Protein 6XXX (pdb70)

Foldseek 3Di:
DADPQVLVVLVVVVCQQVVVPPQWHALVSVCVQCVQQVHDDDSVVSQVVQVVQDDPPPRIHGSVSSVVVCCVPVSDDDLVVVLVVVQCQLCVVPPQWHALVSVVVSCVSRVHDDDSVRSQVVQVVLVPVPPHTHGSVSSCVVSVPD/DVVVVVVVVVVVVVVVVVVVD

B-factor: mean 25.48, std 12.55, range [11.38, 203.28]

Nearest PDB structures (foldseek):
  6xxx-assembly1_AAA  TM=1.007E+00  e=5.191E-26  Homo sapiens
  6xy3-assembly1_AAA  TM=9.707E-01  e=3.005E-22  Homo sapiens
  3g43-assembly1_C  TM=5.767E-01  e=5.962E-21  Homo sapiens
  2lv6-assembly1_A  TM=5.664E-01  e=8.037E-21  Homo sapiens
  1vrk-assembly1_A  TM=5.479E-01  e=7.571E-21  synthetic construct

Solvent-accessible surface area: 9086 Å² total; per-residue (Å²): 195,28,83,153,147,27,63,64,35,5,100,70,4,2,58,47,1,11,125,103,64,86,33,34,0,44,24,155,17,0,0,52,0,2,125,49,1,50,54,141,14,89,99,76,78,4,81,89,20,0,92,124,17,11,96,96,64,102,35,31,0,49,37,88,15,0,31,60,11,0,22,191,120,36,40,136,15,76,54,99,62,33,10,127,72,1,18,160,40,0,9,87,103,60,77,32,84,0,28,52,52,16,0,91,95,3,0,92,55,2,40,14,183,56,71,86,130,43,0,77,69,0,7,205,71,3,19,100,90,60,84,40,56,0,33,71,86,2,1,46,113,29,1,89,60,164,127,140,68,24,0,22,99,0,17,33,14,19,25,38,89,40,5,7,80,12,14

Sequence (167 aa):
QLTEEEQIAEFKEAFSLFDKDGDGTITTKELGTVMRSLGQNPTEAELQDMINEVDDADGNGTIDFPEFLTMMARKMKDTDSEEEIRREEAFRVFDKDGNGYISVAELRHVMMTNLGEKKLTDEEVDEMIRREADIDGDGQVNYEEEFVQQMMTAKKKAVWHKLLSKQQRKRRAVVACF

Structure (mmCIF, N/CA/C/O backbone):
data_6XXX
#
_entry.id   6XXX
#
_cell.length_a   40.110
_cell.length_b   41.800
_cell.length_c   86.020
_cell.angle_alpha   90.000
_cell.angle_beta   90.000
_cell.angle_gamma   90.000
#
_symmetry.space_group_name_H-M   'P 21 21 21'
#
loop_
_entity.id
_entity.type
_entity.pdbx_description
1 polymer Calmodulin-1
2 polymer LYS-LYS-ALA-VAL-TRP-HIS-LYS-LEU-LEU-SER-LYS-GLN-ARG-LYS-ARG-ALA-VAL-VAL-ALA-CYS-PHE
3 non-polymer 'CALCIUM ION'
4 water water
#
loop_
_atom_site.group_PDB
_atom_site.id
_atom_site.type_symbol
_atom_site.label_atom_id
_atom_site.label_alt_id
_atom_site.label_comp_id
_atom_site.label_asym_id
_atom_site.label_entity_id
_atom_site.label_seq_id
_atom_site.pdbx_PDB_ins_code
_atom_site.Cartn_x
_atom_site.Cartn_y
_atom_site.Cartn_z
_atom_site.occupancy
_atom_site.B_iso_or_equiv
_atom_site.auth_seq_id
_atom_site.auth_comp_id
_atom_site.auth_asym_id
_atom_site.auth_atom_id
_atom_site.pdbx_PDB_model_num
ATOM 1 N N A GLN A 1 4 ? -6.273 12.712 -42.117 0.500 57.495 4 GLN AAA N 1
ATOM 2 C CA A GLN A 1 4 ? -7.019 13.331 -40.995 0.500 57.961 4 GLN AAA CA 1
ATOM 3 C C A GLN A 1 4 ? -6.631 12.608 -39.700 0.500 60.257 4 GLN AAA C 1
ATOM 4 O O A GLN A 1 4 ? -5.904 13.178 -38.883 0.500 50.176 4 GLN AAA O 1
ATOM 18 N N . LEU A 1 5 ? -7.125 11.389 -39.493 1.000 62.784 5 LEU AAA N 1
ATOM 19 C CA . LEU A 1 5 ? -6.756 10.569 -38.309 1.000 64.955 5 LEU AAA CA 1
ATOM 20 C C . LEU A 1 5 ? -5.911 9.384 -38.782 1.000 46.984 5 LEU AAA C 1
ATOM 21 O O . LEU A 1 5 ? -6.268 8.798 -39.837 1.000 66.621 5 LEU AAA O 1
ATOM 37 N N . THR A 1 6 ? -4.841 9.059 -38.035 1.000 47.675 6 THR AAA N 1
ATOM 38 C CA . THR A 1 6 ? -3.974 7.878 -38.255 1.000 48.123 6 THR AAA CA 1
ATOM 39 C C . THR A 1 6 ? -4.743 6.607 -37.848 1.000 46.106 6 THR AAA C 1
ATOM 40 O O . THR A 1 6 ? -5.837 6.680 -37.246 1.000 39.026 6 THR AAA O 1
ATOM 51 N N . GLU A 1 7 ? -4.140 5.473 -38.147 1.000 42.979 7 GLU AAA N 1
ATOM 52 C CA A GLU A 1 7 ? -4.738 4.150 -37.828 0.500 44.328 7 GLU AAA CA 1
ATOM 53 C CA B GLU A 1 7 ? -4.689 4.127 -37.830 0.500 43.641 7 GLU AAA CA 1
ATOM 54 C C . GLU A 1 7 ? -4.657 3.836 -36.312 1.000 40.794 7 GLU AAA C 1
ATOM 55 O O . GLU A 1 7 ? -5.653 3.331 -35.717 1.000 40.240 7 GLU AAA O 1
ATOM 77 N N . GLU A 1 8 ? -3.516 4.132 -35.688 1.000 45.670 8 GLU AAA N 1
ATOM 78 C CA . GLU A 1 8 ? -3.293 3.897 -34.232 1.000 43.595 8 GLU AAA CA 1
ATOM 79 C C . GLU A 1 8 ? -4.363 4.645 -33.429 1.000 44.248 8 GLU AAA C 1
ATOM 80 O O . GLU A 1 8 ? -4.943 4.061 -32.500 1.000 40.648 8 GLU AAA O 1
ATOM 92 N N . GLN A 1 9 ? -4.591 5.913 -33.754 1.000 37.890 9 GLN AAA N 1
ATOM 93 C CA . GLN A 1 9 ? -5.542 6.758 -33.014 1.000 36.665 9 GLN AAA CA 1
ATOM 94 C C . GLN A 1 9 ? -6.969 6.318 -33.359 1.000 33.012 9 GLN AAA C 1
ATOM 95 O O . GLN A 1 9 ? -7.738 6.238 -32.395 1.000 31.664 9 GLN AAA O 1
ATOM 109 N N . ILE A 1 10 ? -7.299 5.941 -34.623 1.000 29.961 10 ILE AAA N 1
ATOM 110 C CA . ILE A 1 10 ? -8.701 5.455 -34.928 1.000 29.523 10 ILE AAA CA 1
ATOM 111 C C . ILE A 1 10 ? -8.991 4.160 -34.122 1.000 27.907 10 ILE AAA C 1
ATOM 112 O O . ILE A 1 10 ? -10.076 4.083 -33.544 1.000 25.652 10 ILE AAA O 1
ATOM 128 N N . ALA A 1 11 ? -7.993 3.289 -33.937 1.000 28.185 11 ALA AAA N 1
ATOM 129 C CA . ALA A 1 11 ? -8.167 2.063 -33.121 1.000 26.319 11 ALA AAA CA 1
ATOM 130 C C . ALA A 1 11 ? -8.376 2.452 -31.653 1.000 25.674 11 ALA AAA C 1
ATOM 131 O O . ALA A 1 11 ? -9.246 1.882 -30.983 1.000 22.944 11 ALA AAA O 1
ATOM 138 N N . GLU A 1 12 ? -7.600 3.412 -31.145 1.000 30.169 12 GLU AAA N 1
ATOM 139 C CA . GLU A 1 12 ? -7.719 3.834 -29.720 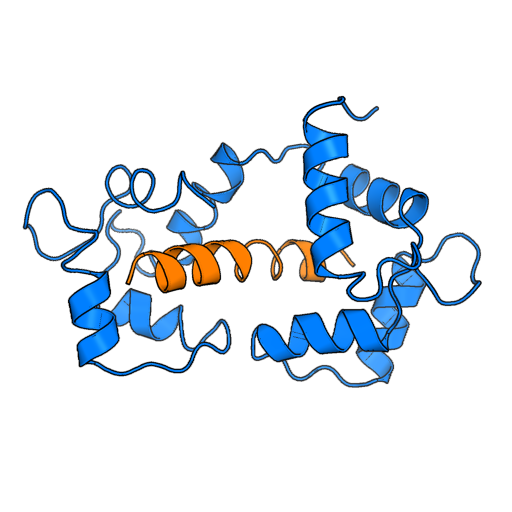1.000 28.901 12 GLU AAA CA 1
ATOM 140 C C . GLU A 1 12 ? -9.125 4.429 -29.475 1.000 26.041 12 GLU AAA C 1
ATOM 141 O O . GLU A 1 12 ? -9.767 4.117 -28.422 1.000 24.400 12 GLU AAA O 1
ATOM 153 N N . PHE A 1 13 ? -9.623 5.220 -30.427 1.000 22.432 13 PHE AAA N 1
ATOM 154 C CA . PHE A 1 13 ? -10.950 5.863 -30.359 1.000 22.229 13 PHE AAA CA 1
ATOM 155 C C . PHE A 1 13 ? -12.054 4.814 -30.484 1.000 18.329 13 PHE AAA C 1
ATOM 156 O O . PHE A 1 13 ? -13.075 4.963 -29.867 1.000 19.474 13 PHE AAA O 1
ATOM 173 N N . LYS A 1 14 ? -11.854 3.764 -31.295 1.000 19.339 14 LYS AAA N 1
ATOM 174 C CA . LYS A 1 14 ? -12.877 2.706 -31.393 1.000 19.675 14 LYS AAA CA 1
ATOM 175 C C . LYS A 1 14 ? -12.953 1.966 -30.053 1.000 17.426 14 LYS AAA C 1
ATOM 176 O O . LYS A 1 14 ? -14.071 1.612 -29.593 1.000 18.003 14 LYS AAA O 1
ATOM 195 N N . GLU A 1 15 ? -11.800 1.731 -29.425 1.000 20.039 15 GLU AAA N 1
ATOM 196 C CA . GLU A 1 15 ? -11.776 1.080 -28.095 1.000 19.388 15 GLU AAA CA 1
ATOM 197 C C . GLU A 1 15 ? -12.524 1.971 -27.098 1.000 18.146 15 GLU AAA C 1
ATOM 198 O O . GLU A 1 15 ? -13.341 1.511 -26.341 1.000 18.359 15 GLU AAA O 1
ATOM 210 N N . ALA A 1 16 ? -12.299 3.279 -27.115 1.000 17.766 16 ALA AAA N 1
ATOM 211 C CA . ALA A 1 16 ? -13.053 4.205 -26.234 1.000 19.175 16 ALA AAA CA 1
ATOM 212 C C . ALA A 1 16 ? -14.573 4.090 -26.519 1.000 16.782 16 ALA AAA C 1
ATOM 213 O O . ALA A 1 16 ? -15.388 4.047 -25.605 1.000 18.373 16 ALA AAA O 1
ATOM 220 N N . PHE A 1 17 ? -14.929 4.128 -27.785 1.000 17.021 17 PHE AAA N 1
ATOM 221 C CA . PHE A 1 17 ? -16.314 4.066 -28.216 1.000 16.786 17 PHE AAA CA 1
ATOM 222 C C . PHE A 1 17 ? -16.926 2.823 -27.576 1.000 16.772 17 PHE AAA C 1
ATOM 223 O O . PHE A 1 17 ? -18.073 2.825 -27.103 1.000 16.426 17 PHE AAA O 1
ATOM 240 N N . SER A 1 18 ? -16.200 1.664 -27.666 1.000 16.923 18 SER AAA N 1
ATOM 241 C CA . SER A 1 18 ? -16.733 0.362 -27.208 1.000 18.205 18 SER AAA CA 1
ATOM 242 C C . SER A 1 18 ? -17.069 0.425 -25.720 1.000 17.783 18 SER AAA C 1
ATOM 243 O O . SER A 1 18 ? -17.920 -0.407 -25.289 1.000 19.731 18 SER AAA O 1
ATOM 251 N N . LEU A 1 19 ? -16.365 1.211 -24.922 1.000 18.540 19 LEU AAA N 1
ATOM 252 C CA . LEU A 1 19 ? -16.606 1.375 -23.470 1.000 18.507 19 LEU AAA CA 1
ATOM 253 C C . LEU A 1 19 ? -17.944 2.069 -23.249 1.000 16.963 19 LEU AAA C 1
ATOM 254 O O . LEU A 1 19 ? -18.511 1.878 -22.189 1.000 21.733 19 LEU AAA O 1
ATOM 270 N N . PHE A 1 20 ? -18.383 2.901 -24.182 1.000 15.792 20 PHE AAA N 1
ATOM 271 C CA . PHE A 1 20 ? -19.733 3.497 -24.065 1.000 16.369 20 PHE AAA CA 1
ATOM 272 C C . PHE A 1 20 ? -20.827 2.645 -24.700 1.000 16.541 20 PHE AAA C 1
ATOM 273 O O . PHE A 1 20 ? -21.916 2.4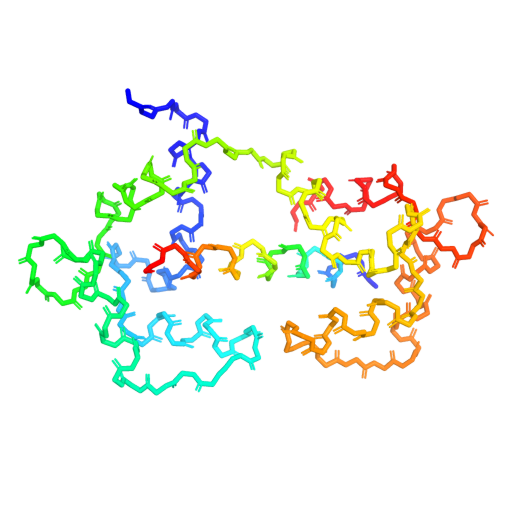61 -24.161 1.000 17.937 20 PHE AAA O 1
ATOM 290 N N . ASP A 1 21 ? -20.535 2.037 -25.847 1.000 15.269 21 ASP AAA N 1
ATOM 291 C CA . ASP A 1 21 ? -21.518 1.193 -26.579 1.000 16.437 21 ASP AAA CA 1
ATOM 292 C C . ASP A 1 21 ? -21.536 -0.194 -25.966 1.000 17.657 21 ASP AAA C 1
ATOM 293 O O . ASP A 1 21 ? -20.991 -1.160 -26.554 1.000 21.263 21 ASP AAA O 1
ATOM 302 N N . LYS A 1 22 ? -22.137 -0.284 -24.788 1.000 22.372 22 LYS AAA N 1
ATOM 303 C CA . LYS A 1 22 ? -22.116 -1.541 -23.995 1.000 24.474 22 LYS AAA CA 1
ATOM 304 C C . LYS A 1 22 ? -22.872 -2.668 -24.703 1.000 23.096 22 LYS AAA C 1
ATOM 305 O O . LYS A 1 22 ? -22.551 -3.857 -24.397 1.000 24.365 22 LYS AAA O 1
ATOM 324 N N . ASP A 1 23 ? -23.892 -2.371 -25.514 1.000 20.730 23 ASP AAA N 1
ATOM 325 C CA . ASP A 1 23 ? -24.622 -3.478 -26.193 1.000 23.224 23 ASP AAA CA 1
ATOM 326 C C . ASP A 1 23 ? -24.013 -3.792 -27.556 1.000 24.291 23 ASP AAA C 1
ATOM 327 O O . ASP A 1 23 ? -24.598 -4.653 -28.274 1.000 29.326 23 ASP AAA O 1
ATOM 336 N N . GLY A 1 24 ? -22.922 -3.111 -27.958 1.000 22.913 24 GLY AAA N 1
ATOM 337 C CA . GLY A 1 24 ? -22.228 -3.358 -29.230 1.000 23.925 24 GLY AAA CA 1
ATOM 338 C C . GLY A 1 24 ? -23.125 -3.201 -30.459 1.000 23.920 24 GLY AAA C 1
ATOM 339 O O . GLY A 1 24 ? -22.794 -3.746 -31.557 1.000 28.030 24 GLY AAA O 1
ATOM 343 N N . ASP A 1 25 ? -24.161 -2.344 -30.364 1.000 22.400 25 ASP AAA N 1
ATOM 344 C CA . ASP A 1 25 ? -25.104 -2.097 -31.469 1.000 23.769 25 ASP AAA CA 1
ATOM 345 C C . ASP A 1 25 ? -24.559 -1.028 -32.416 1.000 24.234 25 ASP AAA C 1
ATOM 346 O O . ASP A 1 25 ? -25.189 -0.745 -33.396 1.000 25.732 25 ASP AAA O 1
ATOM 355 N N . GLY A 1 26 ? -23.421 -0.431 -32.099 1.000 20.721 26 GLY AAA N 1
ATOM 356 C CA . GLY A 1 26 ? -22.795 0.577 -32.993 1.000 20.685 26 GLY AAA CA 1
ATOM 357 C C . GLY A 1 26 ? -23.281 2.001 -32.737 1.000 18.989 26 GLY AAA C 1
ATOM 358 O O . GLY A 1 26 ? -22.973 2.857 -33.558 1.000 20.671 26 GLY AAA O 1
ATOM 362 N N . THR A 1 27 ? -24.058 2.227 -31.679 1.000 19.495 27 THR AAA N 1
ATOM 363 C CA . THR A 1 27 ? -24.542 3.579 -31.297 1.000 20.803 27 THR AAA CA 1
ATOM 364 C C . THR A 1 27 ? -24.411 3.752 -29.814 1.000 21.504 27 THR AAA C 1
ATOM 365 O O . THR A 1 27 ? -24.380 2.795 -29.026 1.000 22.877 27 THR AAA O 1
ATOM 376 N N . ILE A 1 28 ? -24.140 5.030 -29.446 1.000 20.753 28 ILE AAA N 1
ATOM 377 C CA . ILE A 1 28 ? -24.219 5.493 -28.046 1.000 16.747 28 ILE AAA CA 1
ATOM 378 C C . ILE A 1 28 ? -25.527 6.239 -27.839 1.000 16.846 28 ILE AAA C 1
ATOM 379 O O . ILE A 1 28 ? -25.760 7.249 -28.564 1.000 18.762 28 ILE AAA O 1
ATOM 395 N N . THR A 1 29 ? -26.310 5.781 -26.894 1.000 16.683 29 THR AAA N 1
ATOM 396 C CA . THR A 1 29 ? -27.563 6.421 -26.455 1.000 17.651 29 THR AAA CA 1
ATOM 397 C C . THR A 1 29 ? -27.365 7.294 -25.231 1.000 16.917 29 THR AAA C 1
ATOM 398 O O . THR A 1 29 ? -26.328 7.221 -24.598 1.000 17.678 29 THR AAA O 1
ATOM 409 N N . THR A 1 30 ? -28.395 8.100 -24.940 1.000 18.687 30 THR AAA N 1
ATOM 410 C CA . THR A 1 30 ? -28.340 8.896 -23.696 1.000 19.069 30 THR AAA CA 1
ATOM 411 C C . THR A 1 30 ? -28.248 7.951 -22.518 1.000 18.084 30 THR AAA C 1
ATOM 412 O O . THR A 1 30 ? -27.517 8.269 -21.632 1.000 18.911 30 THR AAA O 1
ATOM 423 N N . LYS A 1 31 ? -28.918 6.778 -22.580 1.000 17.503 31 LYS AAA N 1
ATOM 424 C CA . LYS A 1 31 ? -28.814 5.791 -21.495 1.000 19.398 31 LYS AAA CA 1
ATOM 425 C C . LYS A 1 31 ? -27.362 5.363 -21.299 1.000 16.344 31 LYS AAA C 1
ATOM 426 O O . LYS A 1 31 ? -26.888 5.286 -20.162 1.000 16.706 31 LYS AAA O 1
ATOM 445 N N . GLU A 1 32 ? -26.688 5.008 -22.400 1.000 15.958 32 GLU AAA N 1
ATOM 446 C CA . GLU A 1 32 ? -25.270 4.526 -22.324 1.000 15.380 32 GLU AAA CA 1
ATOM 447 C C . GLU A 1 32 ? -24.312 5.588 -21.815 1.000 15.363 32 GLU AAA C 1
ATOM 448 O O . GLU A 1 32 ? -23.482 5.367 -20.953 1.000 19.360 32 GLU AAA O 1
ATOM 460 N N . LEU A 1 33 ? -24.543 6.849 -22.295 1.000 15.947 33 LEU AAA N 1
ATOM 461 C CA . LEU A 1 33 ? -23.713 7.993 -21.812 1.000 16.236 33 LEU AAA CA 1
ATOM 462 C C . LEU A 1 33 ? -23.970 8.199 -20.325 1.000 20.169 33 LEU AAA C 1
ATOM 463 O O . LEU A 1 33 ? -23.035 8.332 -19.590 1.000 16.867 33 LEU AAA O 1
ATOM 479 N N . GLY A 1 34 ? -25.208 8.150 -19.935 1.000 17.740 34 GLY AAA N 1
ATOM 480 C CA . GLY A 1 34 ? -25.562 8.310 -18.519 1.000 14.939 34 GLY AAA CA 1
ATOM 481 C C . GLY A 1 34 ? -24.956 7.230 -17.640 1.000 14.016 34 GLY AAA C 1
ATOM 482 O O . GLY A 1 34 ? -24.448 7.468 -16.563 1.000 14.645 34 GLY AAA O 1
ATOM 486 N N . THR A 1 35 ? -24.970 5.974 -18.106 1.000 14.219 35 THR AAA N 1
ATOM 487 C CA . THR A 1 35 ? -24.340 4.871 -17.367 1.000 15.658 35 THR AAA CA 1
ATOM 488 C C . THR A 1 35 ? -22.866 5.168 -17.148 1.000 18.261 35 THR AAA C 1
ATOM 489 O O . THR A 1 35 ? -22.372 5.035 -16.020 1.000 17.216 35 THR AAA O 1
ATOM 500 N N . VAL A 1 36 ? -22.180 5.534 -18.228 1.000 14.683 36 VAL AAA N 1
ATOM 501 C CA . VAL A 1 36 ? -20.747 5.846 -18.051 1.000 14.610 36 VAL AAA CA 1
ATOM 502 C C . VAL A 1 36 ? -20.573 6.978 -17.041 1.000 14.084 36 VAL AAA C 1
ATOM 503 O O . VAL A 1 36 ? -19.752 6.914 -16.156 1.000 14.026 36 VAL AAA O 1
ATOM 516 N N . MET A 1 37 ? -21.300 8.084 -17.197 1.000 14.223 37 MET AAA N 1
ATOM 517 C CA . MET A 1 37 ? -21.123 9.252 -16.304 1.000 13.371 37 MET AAA CA 1
ATOM 518 C C . MET A 1 37 ? -21.373 8.861 -14.860 1.000 13.746 37 MET AAA C 1
ATOM 519 O O . MET A 1 37 ? -20.617 9.287 -13.977 1.000 15.271 37 MET AAA O 1
ATOM 533 N N . ARG A 1 38 ? -22.432 8.066 -14.608 1.000 14.723 38 ARG AAA N 1
ATOM 534 C CA . ARG A 1 38 ? -22.739 7.716 -13.209 1.000 15.076 38 ARG AAA CA 1
ATOM 535 C C . ARG A 1 38 ? -21.647 6.763 -12.650 1.000 14.262 38 ARG AAA C 1
ATOM 536 O O . ARG A 1 38 ? -21.332 6.864 -11.479 1.000 15.716 38 ARG AAA O 1
ATOM 557 N N . SER A 1 39 ? -21.009 6.002 -13.519 1.000 13.882 39 SER AAA N 1
ATOM 558 C CA . SER A 1 39 ? -19.914 5.112 -13.058 1.000 14.876 39 SER AAA CA 1
ATOM 559 C C . SER A 1 39 ? -18.719 5.954 -12.607 1.000 16.262 39 SER AAA C 1
ATOM 560 O O . SER A 1 39 ? -17.877 5.455 -11.834 1.000 19.173 39 SER AAA O 1
ATOM 568 N N . LEU A 1 40 ? -18.657 7.215 -13.035 1.000 15.101 40 LEU AAA N 1
ATOM 569 C CA . LEU A 1 40 ? -17.553 8.166 -12.685 1.000 16.306 40 LEU AAA CA 1
ATOM 570 C C . LEU A 1 40 ? -17.967 9.015 -11.484 1.000 16.779 40 LEU AAA C 1
ATOM 571 O O . LEU A 1 40 ? -17.211 9.956 -11.177 1.000 20.407 40 LEU AAA O 1
ATOM 587 N N . GLY A 1 41 ? -19.114 8.709 -10.883 1.000 17.639 41 GLY AAA N 1
ATOM 588 C CA . GLY A 1 41 ? -19.600 9.438 -9.705 1.000 18.910 41 GLY AAA CA 1
ATOM 589 C C . GLY A 1 41 ? -20.357 10.711 -10.087 1.000 18.888 41 GLY AAA C 1
ATOM 590 O O . GLY A 1 41 ? -20.719 11.497 -9.210 1.000 22.869 41 GLY AAA O 1
ATOM 594 N N . GLN A 1 42 ? -20.606 10.941 -11.384 1.000 16.209 42 GLN AAA N 1
ATOM 595 C CA . GLN A 1 42 ? -21.335 12.152 -11.784 1.000 15.601 42 GLN AAA CA 1
ATOM 596 C C . GLN A 1 42 ? -22.837 11.900 -11.688 1.000 16.838 42 GLN AAA C 1
ATOM 597 O O . GLN A 1 42 ? -23.269 10.742 -11.643 1.000 16.992 42 GLN AAA O 1
ATOM 611 N N . ASN A 1 43 ? -23.650 12.933 -11.704 1.000 16.260 43 ASN AAA N 1
ATOM 612 C CA . ASN A 1 43 ? -25.098 12.854 -11.492 1.000 17.448 43 ASN AAA CA 1
ATOM 613 C C . ASN A 1 43 ? -25.783 13.726 -12.557 1.000 17.460 43 ASN AAA C 1
ATOM 614 O O . ASN A 1 43 ? -26.450 14.681 -12.228 1.000 23.313 43 ASN AAA O 1
ATOM 625 N N . PRO A 1 44 ? -25.629 13.424 -13.848 1.000 15.606 44 PRO AAA N 1
ATOM 626 C CA . PRO A 1 44 ? -26.284 14.177 -14.897 1.000 16.703 44 PRO AAA CA 1
ATOM 627 C C . PRO A 1 44 ? -27.800 14.042 -14.904 1.000 17.456 44 PRO AAA C 1
ATOM 628 O O . PRO A 1 44 ? -28.327 12.929 -14.674 1.000 20.437 44 PRO AAA O 1
ATOM 639 N N . THR A 1 45 ? -28.479 15.105 -15.256 1.000 16.822 45 THR AAA N 1
ATOM 640 C CA . THR A 1 45 ? -29.903 15.027 -15.562 1.000 16.912 45 THR AAA CA 1
ATOM 641 C C . THR A 1 45 ? -30.065 14.464 -16.960 1.000 16.329 45 THR AAA C 1
ATOM 642 O O . THR A 1 45 ? -29.153 14.550 -17.785 1.000 16.139 45 THR AAA O 1
ATOM 653 N N . GLU A 1 46 ? -31.270 13.965 -17.218 1.000 18.891 46 GLU AAA N 1
ATOM 654 C CA . GLU A 1 46 ? -31.646 13.558 -18.572 1.000 21.342 46 GLU AAA CA 1
ATOM 655 C C . GLU A 1 46 ? -31.497 14.733 -19.533 1.000 18.981 46 GLU AAA C 1
ATOM 656 O O . GLU A 1 46 ? -31.031 14.576 -20.624 1.000 18.313 46 GLU AAA O 1
ATOM 668 N N . ALA A 1 47 ? -31.817 15.956 -19.127 1.000 22.147 47 ALA AAA N 1
ATOM 669 C CA . ALA A 1 47 ? -31.648 17.119 -20.011 1.000 22.459 47 ALA AAA CA 1
ATOM 670 C C . ALA A 1 47 ? -30.182 17.316 -20.349 1.000 20.436 47 ALA AAA C 1
ATOM 671 O O . ALA A 1 47 ? -29.914 17.586 -21.551 1.000 21.177 47 ALA AAA O 1
ATOM 678 N N . GLU A 1 48 ? -29.272 17.184 -19.404 1.000 18.207 48 GLU AAA N 1
ATOM 679 C CA . GLU A 1 48 ? -27.842 17.33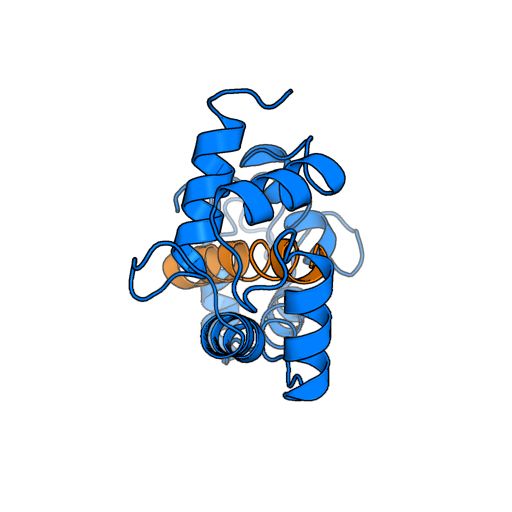8 -19.733 1.000 17.004 48 GLU AAA CA 1
ATOM 680 C C . GLU A 1 48 ? -27.483 16.270 -20.772 1.000 17.546 48 GLU AAA C 1
ATOM 681 O O . GLU A 1 48 ? -26.727 16.549 -21.713 1.000 18.200 48 GLU AAA O 1
ATOM 693 N N . LEU A 1 49 ? -27.850 14.992 -20.497 1.000 16.589 49 LEU AAA N 1
ATOM 694 C CA . LEU A 1 49 ? -27.502 13.862 -21.382 1.000 16.403 49 LEU AAA CA 1
ATOM 695 C C . LEU A 1 49 ? -27.992 14.140 -22.805 1.000 15.864 49 LEU AAA C 1
ATOM 696 O O . LEU A 1 49 ? -27.244 13.969 -23.750 1.000 16.506 49 LEU AAA O 1
ATOM 712 N N . GLN A 1 50 ? -29.232 14.610 -22.920 1.000 18.697 50 GLN AAA N 1
ATOM 713 C CA . GLN A 1 50 ? -29.753 14.952 -24.262 1.000 20.027 50 GLN AAA CA 1
ATOM 714 C C . GLN A 1 50 ? -28.920 16.036 -24.914 1.000 19.083 50 GLN AAA C 1
ATOM 715 O O . GLN A 1 50 ? -28.700 15.942 -26.096 1.000 20.728 50 GLN AAA O 1
ATOM 729 N N . ASP A 1 51 ? -28.562 17.081 -24.167 1.000 19.498 51 ASP AAA N 1
ATOM 730 C CA . ASP A 1 51 ? -27.758 18.176 -24.762 1.000 20.752 51 ASP AAA CA 1
ATOM 731 C C . ASP A 1 51 ? -26.425 17.647 -25.283 1.000 19.495 51 ASP AAA C 1
ATOM 732 O O . ASP A 1 51 ? -25.994 18.042 -26.382 1.000 21.082 51 ASP AAA O 1
ATOM 741 N N . MET A 1 52 ? -25.791 16.763 -24.500 1.000 18.231 52 MET AAA N 1
ATOM 742 C CA . MET A 1 52 ? -24.465 16.248 -24.864 1.000 17.240 52 MET AAA CA 1
ATOM 743 C C . MET A 1 52 ? -24.632 15.410 -26.164 1.000 18.566 52 MET AAA C 1
ATOM 744 O O . MET A 1 52 ? -23.760 15.497 -27.050 1.000 19.021 52 MET AAA O 1
ATOM 758 N N . ILE A 1 53 ? -25.621 14.502 -26.188 1.000 17.533 53 ILE AAA N 1
ATOM 759 C CA . ILE A 1 53 ? -25.837 13.674 -27.415 1.000 19.320 53 ILE AAA CA 1
ATOM 760 C C . ILE A 1 53 ? -26.118 14.564 -28.641 1.000 23.222 53 ILE AAA C 1
ATOM 761 O O . ILE A 1 53 ? -25.465 14.421 -29.679 1.000 21.152 53 ILE AAA O 1
ATOM 777 N N . ASN A 1 54 ? -26.892 15.635 -28.427 1.000 22.510 54 ASN AAA N 1
ATOM 778 C CA . ASN A 1 54 ? -27.260 16.570 -29.538 1.000 25.955 54 ASN AAA CA 1
ATOM 779 C C . ASN A 1 54 ? -26.019 17.255 -30.093 1.000 26.001 54 ASN AAA C 1
ATOM 780 O O . ASN A 1 54 ? -25.984 17.509 -31.310 1.000 29.861 54 ASN AAA O 1
ATOM 791 N N . GLU A 1 55 ? -25.076 17.641 -29.235 1.000 25.262 55 GLU AAA N 1
ATOM 792 C CA . GLU A 1 55 ? -23.844 18.372 -29.651 1.000 28.616 55 GLU AAA CA 1
ATOM 793 C C . GLU A 1 55 ? -23.034 17.524 -30.630 1.000 32.629 55 GLU AAA C 1
ATOM 794 O O . GLU A 1 55 ? -22.593 18.017 -31.658 1.000 32.775 55 GLU AAA O 1
ATOM 806 N N . VAL A 1 56 ? -22.980 16.191 -30.402 1.000 28.479 56 VAL AAA N 1
ATOM 807 C CA . VAL A 1 56 ? -22.108 15.257 -31.142 1.000 23.618 56 VAL AAA CA 1
ATOM 808 C C . VAL A 1 56 ? -22.873 14.631 -32.341 1.000 25.213 56 VAL AAA C 1
ATOM 809 O O . VAL A 1 56 ? -22.222 14.208 -33.342 1.000 25.036 56 VAL AAA O 1
ATOM 822 N N A ASP A 1 57 ? -24.233 14.616 -32.342 0.500 23.373 57 ASP AAA N 1
ATOM 823 N N B ASP A 1 57 ? -24.171 14.479 -32.160 0.500 23.428 57 ASP AAA N 1
ATOM 824 C CA A ASP A 1 57 ? -25.126 13.815 -33.258 0.500 29.381 57 ASP AAA CA 1
ATOM 825 C CA B ASP A 1 57 ? -25.036 14.020 -33.250 0.500 26.224 57 ASP AAA CA 1
ATOM 826 C C A ASP A 1 57 ? -25.497 14.528 -34.590 0.500 28.652 57 ASP AAA C 1
ATOM 827 C C B ASP A 1 57 ? -24.822 14.953 -34.441 0.500 25.772 57 ASP AAA C 1
ATOM 828 O O A ASP A 1 57 ? -26.688 14.988 -34.740 0.500 27.599 57 ASP AAA O 1
ATOM 829 O O B ASP A 1 57 ? -24.663 16.194 -34.239 0.500 27.381 57 ASP AAA O 1
ATOM 846 N N . ALA A 1 58 ? -24.636 14.345 -35.599 1.000 26.226 58 ALA AAA N 1
ATOM 847 C CA . ALA A 1 58 ? -24.541 15.065 -36.877 1.000 25.930 58 ALA AAA CA 1
ATOM 848 C C . ALA A 1 58 ? -25.807 14.907 -37.72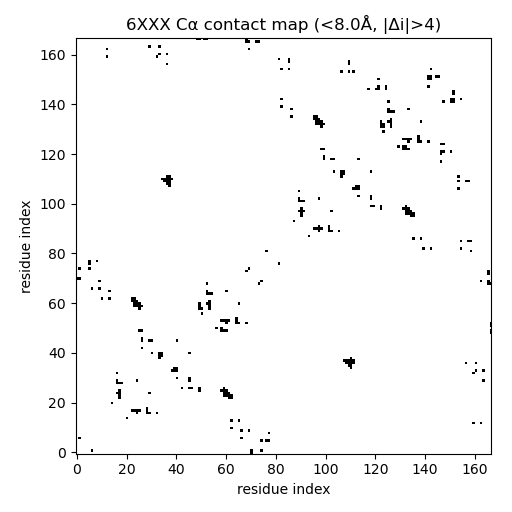8 1.000 33.037 58 ALA AAA C 1
ATOM 849 O O . ALA A 1 58 ? -26.183 15.882 -38.405 1.000 37.883 58 ALA AAA O 1
ATOM 856 N N . ASP A 1 59 ? -26.524 13.798 -37.597 1.000 28.442 59 ASP AAA N 1
ATOM 857 C CA . ASP A 1 59 ? -27.659 13.488 -38.495 1.000 32.020 59 ASP AAA CA 1
ATOM 858 C C . ASP A 1 59 ? -28.973 13.573 -37.727 1.000 33.600 59 ASP AAA C 1
ATOM 859 O O . ASP A 1 59 ? -30.045 13.193 -38.325 1.000 38.852 59 ASP AAA O 1
ATOM 868 N N . GLY A 1 60 ? -28.907 14.082 -36.484 1.000 30.688 60 GLY AAA N 1
ATOM 869 C CA . GLY A 1 60 ? -30.086 14.374 -35.647 1.000 31.132 60 GLY AAA CA 1
ATOM 870 C C . GLY A 1 60 ? -30.981 13.158 -35.464 1.000 27.704 60 GLY AAA C 1
ATOM 871 O O . GLY A 1 60 ? -32.149 13.331 -35.165 1.000 35.182 60 GLY AAA O 1
ATOM 875 N N . ASN A 1 61 ? -30.427 11.942 -35.530 1.000 32.723 61 ASN AAA N 1
ATOM 876 C CA . ASN A 1 61 ? -31.221 10.712 -35.259 1.000 34.007 61 ASN AAA CA 1
ATOM 877 C C . ASN A 1 61 ? -31.272 10.417 -33.752 1.000 41.893 61 ASN AAA C 1
ATOM 878 O O . ASN A 1 61 ? -32.019 9.489 -33.387 1.000 52.555 61 ASN AAA O 1
ATOM 889 N N . GLY A 1 62 ? -30.526 11.153 -32.912 1.000 42.765 62 GLY AAA N 1
ATOM 890 C CA . GLY A 1 62 ? -30.642 11.072 -31.443 1.000 45.081 62 GLY AAA CA 1
ATOM 891 C C . GLY A 1 62 ? -29.730 10.011 -30.837 1.000 34.548 62 GLY AAA C 1
ATOM 892 O O . GLY A 1 62 ? -29.829 9.762 -29.643 1.000 31.194 62 GLY AAA O 1
ATOM 896 N N . THR A 1 63 ? -28.868 9.395 -31.635 1.000 31.921 63 THR AAA N 1
ATOM 897 C CA . THR A 1 63 ? -27.780 8.550 -31.101 1.000 26.547 63 THR AAA CA 1
ATOM 898 C C . THR A 1 63 ? -26.477 8.892 -31.814 1.000 22.034 63 THR AAA C 1
ATOM 899 O O . THR A 1 63 ? -26.489 9.584 -32.815 1.000 27.896 63 THR AAA O 1
ATOM 910 N N . ILE A 1 64 ? -25.366 8.465 -31.220 1.000 20.081 64 ILE AAA N 1
ATOM 911 C CA . ILE A 1 64 ? -24.004 8.734 -31.754 1.000 19.926 64 ILE AAA CA 1
ATOM 912 C C . ILE A 1 64 ? -23.507 7.430 -32.349 1.000 22.103 64 ILE AAA C 1
ATOM 913 O O . ILE A 1 64 ? -23.286 6.450 -31.599 1.000 20.246 64 ILE AAA O 1
ATOM 929 N N . ASP A 1 65 ? -23.249 7.453 -33.623 1.000 28.515 65 ASP AAA N 1
ATOM 930 C CA . ASP A 1 65 ? -22.543 6.322 -34.269 1.000 24.249 65 ASP AAA CA 1
ATOM 931 C C . ASP A 1 65 ? -21.027 6.544 -34.211 1.000 20.736 65 ASP AAA C 1
ATOM 932 O O . ASP A 1 65 ? -20.511 7.582 -33.740 1.000 20.279 65 ASP AAA O 1
ATOM 941 N N . PHE A 1 66 ? -20.245 5.576 -34.623 1.000 20.537 66 PHE AAA N 1
ATOM 942 C CA . PHE A 1 66 ? -18.785 5.702 -34.509 1.000 20.475 66 PHE AAA CA 1
ATOM 943 C C . PHE A 1 66 ? -18.257 6.819 -35.406 1.000 21.911 66 PHE AAA C 1
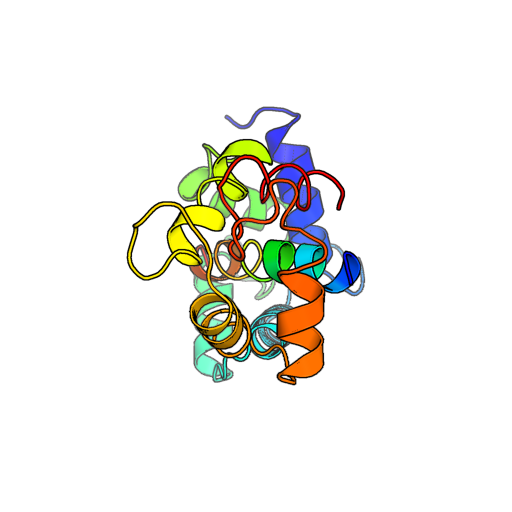ATOM 944 O O . PHE A 1 66 ? -17.439 7.631 -34.947 1.000 21.028 66 PHE AAA O 1
ATOM 961 N N . PRO A 1 67 ? -18.705 6.963 -36.673 1.000 23.509 67 PRO AAA N 1
ATOM 962 C CA . PRO A 1 67 ? -18.288 8.140 -37.452 1.000 24.575 67 PRO AAA CA 1
ATOM 963 C C . PRO A 1 67 ? -18.512 9.473 -36.729 1.000 22.504 67 PRO AAA C 1
ATOM 964 O O . PRO A 1 67 ? -17.645 10.322 -36.734 1.000 24.516 67 PRO AAA O 1
ATOM 975 N N . GLU A 1 68 ? -19.652 9.625 -36.084 1.000 20.985 68 GLU AAA N 1
ATOM 976 C CA . GLU A 1 68 ? -19.900 10.918 -35.361 1.000 22.825 68 GLU AAA CA 1
ATOM 977 C C . GLU A 1 68 ? -18.944 11.045 -34.179 1.000 20.481 68 GLU AAA C 1
ATOM 978 O O . GLU A 1 68 ? -18.471 12.143 -33.865 1.000 23.378 68 GLU AAA O 1
ATOM 990 N N . PHE A 1 69 ? -18.744 9.977 -33.413 1.000 23.643 69 PHE AAA N 1
ATOM 991 C CA . PHE A 1 69 ? -17.841 9.985 -32.255 1.000 24.660 69 PHE AAA CA 1
ATOM 992 C C . PHE A 1 69 ? -16.441 10.353 -32.769 1.000 22.727 69 PHE AAA C 1
ATOM 993 O O . PHE A 1 69 ? -15.711 11.114 -32.111 1.000 21.693 69 PHE AAA O 1
ATOM 1010 N N . LEU A 1 70 ? -16.009 9.760 -33.885 1.000 23.417 70 LEU AAA N 1
ATOM 1011 C CA . LEU A 1 70 ? -14.668 9.997 -34.458 1.000 24.801 70 LEU AAA CA 1
ATOM 1012 C C . LEU A 1 70 ? -14.503 11.498 -34.776 1.000 26.921 70 LEU AAA C 1
ATOM 1013 O O . LEU A 1 70 ? -13.426 12.070 -34.588 1.000 27.557 70 LEU AAA O 1
ATOM 1029 N N . THR A 1 71 ? -15.535 12.112 -35.290 1.000 24.314 71 THR AAA N 1
ATOM 1030 C CA . THR A 1 71 ? -15.463 13.560 -35.680 1.000 27.933 71 THR AAA CA 1
ATOM 1031 C C . THR A 1 71 ? -15.193 14.358 -34.397 1.000 29.611 71 THR AAA C 1
ATOM 1032 O O . THR A 1 71 ? -14.321 15.233 -34.364 1.000 34.342 71 THR AAA O 1
ATOM 1043 N N . MET A 1 72 ? -15.893 14.013 -33.321 1.000 25.191 72 MET AAA N 1
ATOM 1044 C CA . MET A 1 72 ? -15.669 14.647 -32.005 1.000 25.557 72 MET AAA CA 1
ATOM 1045 C C . MET A 1 72 ? -14.221 14.487 -31.546 1.000 29.272 72 MET AAA C 1
ATOM 1046 O O . MET A 1 72 ? -13.563 15.451 -31.099 1.000 26.826 72 MET AAA O 1
ATOM 1060 N N . MET A 1 73 ? -13.766 13.230 -31.503 1.000 24.304 73 MET AAA N 1
ATOM 1061 C CA . MET A 1 73 ? -12.396 12.948 -31.014 1.000 25.151 73 MET AAA CA 1
ATOM 1062 C C . MET A 1 73 ? -11.345 13.693 -31.858 1.000 25.354 73 MET AAA C 1
ATOM 1063 O O . MET A 1 73 ? -10.318 14.075 -31.328 1.000 26.344 73 MET AAA O 1
ATOM 1077 N N . ALA A 1 74 ? -11.610 13.823 -33.151 1.000 28.188 74 ALA AAA N 1
ATOM 1078 C CA . ALA A 1 74 ? -10.695 14.513 -34.087 1.000 31.204 74 ALA AAA CA 1
ATOM 1079 C C . ALA A 1 74 ? -10.740 16.025 -33.800 1.000 31.722 74 ALA AAA C 1
ATOM 1080 O O . ALA A 1 74 ? -9.685 16.702 -33.989 1.000 38.432 74 ALA AAA O 1
ATOM 1087 N N . ARG A 1 75 ? -11.881 16.588 -33.387 1.000 30.177 75 ARG AAA N 1
ATOM 1088 C CA . ARG A 1 75 ? -11.958 18.022 -33.006 1.000 34.866 75 ARG AAA CA 1
ATOM 1089 C C . ARG A 1 75 ? -11.375 18.281 -31.633 1.000 31.935 75 ARG AAA C 1
ATOM 1090 O O . ARG A 1 75 ? -11.084 19.450 -31.387 1.000 36.348 75 ARG AAA O 1
ATOM 1111 N N . LYS A 1 76 ? -11.272 17.298 -30.741 1.000 27.660 76 LYS AAA N 1
ATOM 1112 C CA . LYS A 1 76 ? -11.077 17.555 -29.300 1.000 24.688 76 LYS AAA CA 1
ATOM 1113 C C . LYS A 1 76 ? -9.886 16.792 -28.745 1.000 26.618 76 LYS AAA C 1
ATOM 1114 O O . LYS A 1 76 ? -9.366 17.161 -27.726 1.000 28.594 76 LYS AAA O 1
ATOM 1133 N N . MET A 1 77 ? -9.549 15.634 -29.335 1.000 26.039 77 MET AAA N 1
ATOM 1134 C CA . MET A 1 77 ? -8.486 14.755 -28.807 1.000 29.628 77 MET AAA CA 1
ATOM 1135 C C . MET A 1 77 ? -7.546 14.296 -29.922 1.000 27.463 77 MET AAA C 1
ATOM 1136 O O . MET A 1 77 ? -7.060 13.182 -29.796 1.000 34.754 77 MET AAA O 1
ATOM 1150 N N . LYS A 1 78 ? -7.380 15.037 -31.010 0.700 26.169 78 LYS AAA N 1
ATOM 1151 C CA . LYS A 1 78 ? -6.592 14.561 -32.179 0.700 30.573 78 LYS AAA CA 1
ATOM 1152 C C . LYS A 1 78 ? -5.097 14.438 -31.847 0.700 41.086 78 LYS AAA C 1
ATOM 1153 O O . LYS A 1 78 ? -4.350 14.211 -32.787 0.700 42.336 78 LYS AAA O 1
ATOM 1159 N N . ASP A 1 79 ? -4.701 14.528 -30.567 0.750 45.901 79 ASP AAA N 1
ATOM 1160 C CA . ASP A 1 79 ? -3.305 14.338 -30.081 0.750 45.440 79 ASP AAA CA 1
ATOM 1161 C C . ASP A 1 79 ? -3.329 13.537 -28.767 0.750 48.301 79 ASP AAA C 1
ATOM 1162 O O . ASP A 1 79 ? -2.973 14.089 -27.722 0.750 55.704 79 ASP AAA O 1
ATOM 1171 N N . THR A 1 80 ? -3.806 12.295 -28.733 0.750 35.440 80 THR AAA N 1
ATOM 1172 C CA . THR A 1 80 ? -3.707 11.463 -27.526 0.750 37.781 80 THR AAA CA 1
ATOM 1173 C C . THR A 1 80 ? -3.125 10.140 -27.952 0.750 35.905 80 THR AAA C 1
ATOM 1174 O O . THR A 1 80 ? -3.393 9.702 -29.099 0.750 42.161 80 THR AAA O 1
ATOM 1185 N N . ASP A 1 81 ? -2.337 9.606 -27.068 0.750 31.750 81 ASP AAA N 1
ATOM 1186 C CA . ASP A 1 81 ? -1.925 8.195 -27.102 0.750 31.123 81 ASP AAA CA 1
ATOM 1187 C C . ASP A 1 81 ? -2.169 7.609 -25.706 0.750 33.467 81 ASP AAA C 1
ATOM 1188 O O . ASP A 1 81 ? -2.573 8.308 -24.765 0.750 34.336 81 ASP AAA O 1
ATOM 1197 N N A SER A 1 82 ? -1.763 6.355 -25.554 0.750 33.380 82 SER AAA N 1
ATOM 1198 C CA A SER A 1 82 ? -1.687 5.710 -24.228 0.750 36.437 82 SER AAA CA 1
ATOM 1199 C C A SER A 1 82 ? -0.677 6.475 -23.361 0.750 40.688 82 SER AAA C 1
ATOM 1200 O O A SER A 1 82 ? -0.904 6.533 -22.128 0.750 35.276 82 SER AAA O 1
ATOM 1208 N N . GLU A 1 83 ? 0.306 7.179 -24.000 1.000 45.858 83 GLU AAA N 1
ATOM 1209 C CA . GLU A 1 83 ? 1.397 7.820 -23.200 1.000 40.388 83 GLU AAA CA 1
ATOM 1210 C C . GLU A 1 83 ? 0.932 9.192 -22.680 1.000 39.433 83 GLU AAA C 1
ATOM 1211 O O . GLU A 1 83 ? 1.137 9.443 -21.488 1.000 37.122 83 GLU AAA O 1
ATOM 1223 N N . GLU A 1 84 ? 0.362 10.062 -23.530 1.000 38.949 84 GLU AAA N 1
ATOM 1224 C CA . GLU A 1 84 ? -0.067 11.417 -23.093 1.000 39.134 84 GLU AAA CA 1
ATOM 1225 C C . GLU A 1 84 ? -1.170 11.248 -22.058 1.000 34.308 84 GLU AAA C 1
ATOM 1226 O O . GLU A 1 84 ? -1.207 12.086 -21.159 1.000 33.149 84 GLU AAA O 1
ATOM 1238 N N . GLU A 1 85 ? -2.031 10.232 -22.199 1.000 36.878 85 GLU AAA N 1
ATOM 1239 C CA . GLU A 1 85 ? -3.152 9.970 -21.243 1.000 35.527 85 GLU AAA CA 1
ATOM 1240 C C . GLU A 1 85 ? -2.643 9.566 -19.860 1.000 28.286 85 GLU AAA C 1
ATOM 1241 O O . GLU A 1 85 ? -3.205 10.032 -18.878 1.000 29.720 85 GLU AAA O 1
ATOM 1253 N N . ILE A 1 86 ? -1.621 8.717 -19.786 1.000 25.460 86 ILE AAA N 1
ATOM 1254 C CA . ILE A 1 86 ? -0.986 8.363 -18.498 1.000 22.788 86 ILE AAA CA 1
ATOM 1255 C C . ILE A 1 86 ? -0.368 9.673 -17.924 1.000 19.471 86 ILE AAA C 1
ATOM 1256 O O . ILE A 1 86 ? -0.502 9.916 -16.738 1.000 19.078 86 ILE AAA O 1
ATOM 1272 N N . ARG A 1 87 ? 0.331 10.453 -18.747 1.000 21.823 87 ARG AAA N 1
ATOM 1273 C CA A ARG A 1 87 ? 1.000 11.685 -18.250 0.700 20.858 87 ARG AAA CA 1
ATOM 1274 C CA B ARG A 1 87 ? 0.997 11.701 -18.281 0.300 20.020 87 ARG AAA CA 1
ATOM 1275 C C . ARG A 1 87 ? -0.055 12.642 -17.667 1.000 20.799 87 ARG AAA C 1
ATOM 1276 O O . ARG A 1 87 ? 0.098 13.184 -16.546 1.000 20.340 87 ARG AAA O 1
ATOM 1316 N N . GLU A 1 88 ? -1.134 12.791 -18.415 1.000 22.980 88 GLU AAA N 1
ATOM 1317 C CA A GLU A 1 88 ? -2.259 13.673 -17.982 0.500 21.881 88 GLU AAA CA 1
ATOM 1318 C CA B GLU A 1 88 ? -2.280 13.636 -18.004 0.500 21.928 88 GLU AAA CA 1
ATOM 1319 C C . GLU A 1 88 ? -2.911 13.150 -16.686 1.000 21.461 88 GLU AAA C 1
ATOM 1320 O O . GLU A 1 88 ? -3.177 13.943 -15.766 1.000 18.817 88 GLU AAA O 1
ATOM 1342 N N . ALA A 1 89 ? -3.145 11.828 -16.633 1.000 20.382 89 ALA AAA N 1
ATOM 1343 C CA . ALA A 1 89 ? -3.725 11.256 -15.416 1.000 19.402 89 ALA AAA CA 1
ATOM 1344 C C . ALA A 1 89 ? -2.815 11.525 -14.220 1.000 15.828 89 ALA AAA C 1
ATOM 1345 O O . ALA A 1 89 ? -3.348 11.904 -13.151 1.000 17.219 89 ALA AAA O 1
ATOM 1352 N N . PHE A 1 90 ? -1.512 11.362 -14.390 1.000 16.538 90 PHE AAA N 1
ATOM 1353 C CA . PHE A 1 90 ? -0.590 11.585 -13.257 1.000 16.217 90 PHE AAA CA 1
ATOM 1354 C C . PHE A 1 90 ? -0.727 13.042 -12.769 1.000 15.288 90 PHE AAA C 1
ATOM 1355 O O . PHE A 1 90 ? -0.755 13.298 -11.590 1.000 16.469 90 PHE AAA O 1
ATOM 1372 N N . ARG A 1 91 ? -0.825 13.970 -13.711 1.000 16.293 91 ARG AAA N 1
ATOM 1373 C CA . ARG A 1 91 ? -0.842 15.440 -13.383 1.000 18.752 91 ARG AAA CA 1
ATOM 1374 C C . ARG A 1 91 ? -2.138 15.704 -12.608 1.000 17.593 91 ARG AAA C 1
ATOM 1375 O O . ARG A 1 91 ? -2.154 16.523 -11.687 1.000 19.463 91 ARG AAA O 1
ATOM 1396 N N . VAL A 1 92 ? -3.231 15.102 -13.033 1.000 18.210 92 VAL AAA N 1
ATOM 1397 C CA . VAL A 1 92 ? -4.531 15.256 -12.356 1.000 21.796 92 VAL AAA CA 1
ATOM 1398 C C . VAL A 1 92 ? -4.471 14.657 -10.946 1.000 18.301 92 VAL AAA C 1
ATOM 1399 O O . VAL A 1 92 ? -5.011 15.282 -10.015 1.000 18.505 92 VAL AAA O 1
ATOM 1412 N N . PHE A 1 93 ? -3.901 13.456 -10.805 1.000 16.927 93 PHE AAA N 1
ATOM 1413 C CA . PHE A 1 93 ? -3.876 12.774 -9.512 1.000 15.342 93 PHE AAA CA 1
ATOM 1414 C C . PHE A 1 93 ? -2.946 13.451 -8.493 1.000 14.443 93 PHE AAA C 1
ATOM 1415 O O . PHE A 1 93 ? -3.267 13.418 -7.301 1.000 15.517 93 PHE AAA O 1
ATOM 1432 N N . ASP A 1 94 ? -1.843 14.021 -8.971 1.000 14.403 94 ASP AAA N 1
ATOM 1433 C CA . ASP A 1 94 ? -0.833 14.629 -8.079 1.000 14.513 94 ASP AAA CA 1
ATOM 1434 C C . ASP A 1 94 ? -1.294 16.046 -7.711 1.000 14.262 94 ASP AAA C 1
ATOM 1435 O O . ASP A 1 94 ? -0.904 17.016 -8.340 1.000 15.292 94 ASP AAA O 1
ATOM 1444 N N . LYS A 1 95 ? -2.198 16.115 -6.757 1.000 14.912 95 LYS AAA N 1
ATOM 1445 C CA . LYS A 1 95 ? -2.937 17.361 -6.510 1.000 15.931 95 LYS AAA CA 1
ATOM 1446 C C . LYS A 1 95 ? -1.985 18.489 -6.159 1.000 16.772 95 LYS AAA C 1
ATOM 1447 O O . LYS A 1 95 ? -2.260 19.614 -6.601 1.000 18.953 95 LYS AAA O 1
ATOM 1466 N N . ASP A 1 96 ? -0.979 18.271 -5.346 1.000 15.711 96 ASP AAA N 1
ATOM 1467 C CA . ASP A 1 96 ? -0.094 19.389 -4.887 1.000 18.460 96 ASP AAA CA 1
ATOM 1468 C C . ASP A 1 96 ? 1.034 19.605 -5.870 1.000 15.863 96 ASP AAA C 1
ATOM 1469 O O . ASP A 1 96 ? 1.833 20.528 -5.667 1.000 22.087 96 ASP AAA O 1
ATOM 1478 N N . GLY A 1 97 ? 1.191 18.801 -6.933 1.000 15.664 97 GLY AAA N 1
ATOM 1479 C CA . GLY A 1 97 ? 2.177 19.059 -7.984 1.000 16.173 97 GLY AAA CA 1
ATOM 1480 C C . GLY A 1 97 ? 3.614 18.795 -7.561 1.000 15.551 97 GLY AAA C 1
ATOM 1481 O O . GLY A 1 97 ? 4.521 19.209 -8.270 1.000 18.569 97 GLY AAA O 1
ATOM 1485 N N . ASN A 1 98 ? 3.853 18.012 -6.525 1.000 15.174 98 ASN AAA N 1
ATOM 1486 C CA . ASN A 1 98 ? 5.238 17.717 -6.112 1.000 15.301 98 ASN AAA CA 1
ATOM 1487 C C . ASN A 1 98 ? 5.833 16.474 -6.856 1.000 13.972 98 ASN AAA C 1
ATOM 1488 O O . ASN A 1 98 ? 6.998 16.151 -6.538 1.000 15.579 98 ASN AAA O 1
ATOM 1499 N N . GLY A 1 99 ? 5.129 15.952 -7.835 1.000 13.538 99 GLY AAA N 1
ATOM 1500 C CA . GLY A 1 99 ? 5.657 14.783 -8.587 1.000 14.509 99 GLY AAA CA 1
ATOM 1501 C C . GLY A 1 99 ? 5.500 13.467 -7.839 1.000 14.044 99 GLY AAA C 1
ATOM 1502 O O . GLY A 1 99 ? 6.076 12.475 -8.335 1.000 16.092 99 GLY AAA O 1
ATOM 1506 N N . TYR A 1 100 ? 4.655 13.434 -6.837 1.000 14.921 100 TYR AAA N 1
ATOM 1507 C CA . TYR A 1 100 ? 4.385 12.176 -6.082 1.000 15.782 100 TYR AAA CA 1
ATOM 1508 C C . TYR A 1 100 ? 2.904 12.114 -5.770 1.000 14.734 100 TYR AAA C 1
ATOM 1509 O O . TYR A 1 100 ? 2.301 13.163 -5.383 1.000 15.371 100 TYR AAA O 1
ATOM 1527 N N . ILE A 1 101 ? 2.331 10.911 -5.901 1.000 14.080 101 ILE AAA N 1
ATOM 1528 C CA . ILE A 1 101 ? 0.968 10.672 -5.443 1.000 12.748 101 ILE AAA CA 1
ATOM 1529 C C . ILE A 1 101 ? 0.986 10.129 -4.060 1.000 12.589 101 ILE AAA C 1
ATOM 1530 O O . ILE A 1 101 ? 1.655 9.073 -3.866 1.000 14.788 101 ILE AAA O 1
ATOM 1546 N N . SER A 1 102 ? 0.392 10.791 -3.109 1.000 12.892 102 SER AAA N 1
ATOM 1547 C CA . SER A 1 102 ? 0.276 10.383 -1.709 1.000 13.028 102 SER AAA CA 1
ATOM 1548 C C . SER A 1 102 ? -1.004 9.538 -1.499 1.000 13.576 102 SER AAA C 1
ATOM 1549 O O . SER A 1 102 ? -1.921 9.575 -2.314 1.000 14.750 102 SER AAA O 1
ATOM 1557 N N . VAL A 1 103 ? -1.016 8.874 -0.330 1.000 13.315 103 VAL AAA N 1
ATOM 1558 C CA . VAL A 1 103 ? -2.241 8.200 0.170 1.000 14.575 103 VAL AAA CA 1
ATOM 1559 C C . VAL A 1 103 ? -3.434 9.165 0.121 1.000 13.434 103 VAL AAA C 1
ATOM 1560 O O . VAL A 1 103 ? -4.507 8.872 -0.432 1.000 14.257 103 VAL AAA O 1
ATOM 1573 N N . ALA A 1 104 ? -3.297 10.416 0.630 1.000 13.202 104 ALA AAA N 1
ATOM 1574 C CA . ALA A 1 104 ? -4.461 11.316 0.734 1.000 13.963 104 ALA AAA CA 1
ATOM 1575 C C . ALA A 1 104 ? -4.852 11.791 -0.671 1.000 13.461 104 ALA AAA C 1
ATOM 1576 O O . ALA A 1 104 ? -6.057 11.928 -0.912 1.000 14.036 104 ALA AAA O 1
ATOM 1583 N N . GLU A 1 105 ? -3.897 11.990 -1.550 1.000 14.676 105 GLU AAA N 1
ATOM 1584 C CA . GLU A 1 105 ? -4.222 12.392 -2.936 1.000 14.172 105 GLU AAA CA 1
ATOM 1585 C C . GLU A 1 105 ? -4.997 11.278 -3.655 1.000 13.286 105 GLU AAA C 1
ATOM 1586 O O . GLU A 1 105 ? -6.003 11.474 -4.317 1.000 14.587 105 GLU AAA O 1
ATOM 1598 N N . LEU A 1 106 ? -4.587 9.991 -3.413 1.000 13.723 106 LEU AAA N 1
ATOM 1599 C CA . LEU A 1 106 ? -5.270 8.861 -4.078 1.000 13.604 106 LEU AAA CA 1
ATOM 1600 C C . LEU A 1 106 ? -6.668 8.733 -3.505 1.000 15.493 106 LEU AAA C 1
ATOM 1601 O O . LEU A 1 106 ? -7.596 8.513 -4.291 1.000 13.658 106 LEU AAA O 1
ATOM 1617 N N . ARG A 1 107 ? -6.860 8.967 -2.206 1.000 15.735 107 ARG AAA N 1
ATOM 1618 C CA . ARG A 1 107 ? -8.238 8.925 -1.664 1.000 15.050 107 ARG AAA CA 1
ATOM 1619 C C . ARG A 1 107 ? -9.117 9.937 -2.387 1.000 13.801 107 ARG AAA C 1
ATOM 1620 O O . ARG A 1 107 ? -10.248 9.641 -2.736 1.000 14.517 107 ARG AAA O 1
ATOM 1641 N N . HIS A 1 108 ? -8.637 11.184 -2.547 1.000 13.726 108 HIS AAA N 1
ATOM 1642 C CA . HIS A 1 108 ? -9.405 12.230 -3.237 1.000 13.642 108 HIS AAA CA 1
ATOM 1643 C C . HIS A 1 108 ? -9.721 11.836 -4.673 1.000 13.523 108 HIS AAA C 1
ATOM 1644 O O . HIS A 1 108 ? -10.874 11.994 -5.082 1.000 14.625 108 HIS AAA O 1
ATOM 1659 N N . VAL A 1 109 ? -8.717 11.324 -5.391 1.000 13.315 109 VAL AAA N 1
ATOM 1660 C CA . VAL A 1 109 ? -8.968 10.883 -6.780 1.000 13.768 109 VAL AAA CA 1
ATOM 1661 C C . VAL A 1 109 ? -10.093 9.849 -6.797 1.000 12.998 109 VAL AAA C 1
ATOM 1662 O O . VAL A 1 109 ? -10.969 9.886 -7.633 1.000 13.846 109 VAL AAA O 1
ATOM 1675 N N . MET A 1 110 ? -10.030 8.861 -5.893 1.000 13.249 110 MET AAA N 1
ATOM 1676 C CA A MET A 1 110 ? -11.048 7.795 -5.866 0.500 12.766 110 MET AAA CA 1
ATOM 1677 C CA B MET A 1 110 ? -11.056 7.808 -5.931 0.500 14.574 110 MET AAA CA 1
ATOM 1678 C C . MET A 1 110 ? -12.447 8.392 -5.677 1.000 12.834 110 MET AAA C 1
ATOM 1679 O O . MET A 1 110 ? -13.369 8.069 -6.453 1.000 13.821 110 MET AAA O 1
ATOM 1705 N N . THR A 1 111 ? -12.580 9.286 -4.697 1.000 13.205 111 THR AAA N 1
ATOM 1706 C CA . THR A 1 111 ? -13.886 9.930 -4.489 1.000 14.750 111 THR AAA CA 1
ATOM 1707 C C . THR A 1 111 ? -14.315 10.680 -5.733 1.000 14.111 111 THR AAA C 1
ATOM 1708 O O . THR A 1 111 ? -15.488 10.600 -6.124 1.000 15.109 111 THR AAA O 1
ATOM 1719 N N . ASN A 1 112 ? -13.387 11.422 -6.318 1.000 13.963 112 ASN AAA N 1
ATOM 1720 C CA . ASN A 1 112 ? -13.728 12.258 -7.471 1.000 15.383 112 ASN AAA CA 1
ATOM 1721 C C . ASN A 1 112 ? -14.226 11.439 -8.662 1.000 14.317 112 ASN AAA C 1
ATOM 1722 O O . ASN A 1 112 ? -14.909 11.952 -9.514 1.000 17.163 112 ASN AAA O 1
ATOM 1733 N N . LEU A 1 113 ? -13.783 10.168 -8.703 1.000 14.778 113 LEU AAA N 1
ATOM 1734 C CA . LEU A 1 113 ? -14.094 9.250 -9.840 1.000 14.809 113 LEU AAA CA 1
ATOM 1735 C C . LEU A 1 113 ? -15.123 8.181 -9.413 1.000 15.582 113 LEU AAA C 1
ATOM 1736 O O . LEU A 1 113 ? -15.383 7.257 -10.161 1.000 16.198 113 LEU AAA O 1
ATOM 1752 N N . GLY A 1 114 ? -15.825 8.390 -8.302 1.000 15.222 114 GLY AAA N 1
ATOM 1753 C CA . GLY A 1 114 ? -16.957 7.550 -7.886 1.000 16.704 114 GLY AAA CA 1
ATOM 1754 C C . GLY A 1 114 ? -16.502 6.130 -7.512 1.000 15.669 114 GLY AAA C 1
ATOM 1755 O O . GLY A 1 114 ? -17.268 5.237 -7.718 1.000 19.065 114 GLY AAA O 1
ATOM 1759 N N . GLU A 1 115 ? -15.272 5.969 -7.017 1.000 14.499 115 GLU AAA N 1
ATOM 1760 C CA . GLU A 1 115 ? -14.680 4.702 -6.627 1.000 14.761 115 GLU AAA CA 1
ATOM 1761 C C . GLU A 1 115 ? -14.722 4.606 -5.110 1.000 16.395 115 GLU AAA C 1
ATOM 1762 O O . GLU A 1 115 ? -14.027 5.399 -4.411 1.000 17.237 115 GLU AAA O 1
ATOM 1774 N N . LYS A 1 116 ? -15.510 3.657 -4.599 1.000 18.040 116 LYS AAA N 1
ATOM 1775 C CA A LYS A 1 116 ? -15.590 3.498 -3.135 0.700 17.254 116 LYS AAA CA 1
ATOM 1776 C CA B LYS A 1 116 ? -15.629 3.285 -3.162 0.300 17.653 116 LYS AAA CA 1
ATOM 1777 C C . LYS A 1 116 ? -14.219 3.041 -2.613 1.000 15.274 116 LYS AAA C 1
ATOM 1778 O O . LYS A 1 116 ? -13.444 2.402 -3.340 1.000 17.822 116 LYS AAA O 1
ATOM 1814 N N . LEU A 1 117 ? -13.880 3.471 -1.409 1.000 15.305 117 LEU AAA N 1
ATOM 1815 C CA . LEU A 1 117 ? -12.516 3.252 -0.890 1.000 14.420 117 LEU AAA CA 1
ATOM 1816 C C . LEU A 1 117 ? -12.574 2.814 0.567 1.000 14.583 117 LEU AAA C 1
ATOM 1817 O O . LEU A 1 117 ? -13.570 3.060 1.266 1.000 14.310 117 LEU AAA O 1
ATOM 1833 N N . THR A 1 118 ? -11.466 2.224 0.995 1.000 15.961 118 THR AAA N 1
ATOM 1834 C CA . THR A 1 118 ? -11.129 2.106 2.404 1.000 15.421 118 THR AAA CA 1
ATOM 1835 C C . THR A 1 118 ? -9.671 2.545 2.560 1.000 16.496 118 THR AAA C 1
ATOM 1836 O O . THR A 1 118 ? -8.907 2.489 1.632 1.000 17.033 118 THR AAA O 1
ATOM 1847 N N . ASP A 1 119 ? -9.329 2.857 3.797 1.000 13.642 119 ASP AAA N 1
ATOM 1848 C CA . ASP A 1 119 ? -7.935 3.208 4.102 1.000 14.764 119 ASP AAA CA 1
ATOM 1849 C C . ASP A 1 119 ? -7.011 2.032 3.783 1.000 14.669 119 ASP AAA C 1
ATOM 1850 O O . ASP A 1 119 ? -5.913 2.220 3.271 1.000 15.773 119 ASP AAA O 1
ATOM 1859 N 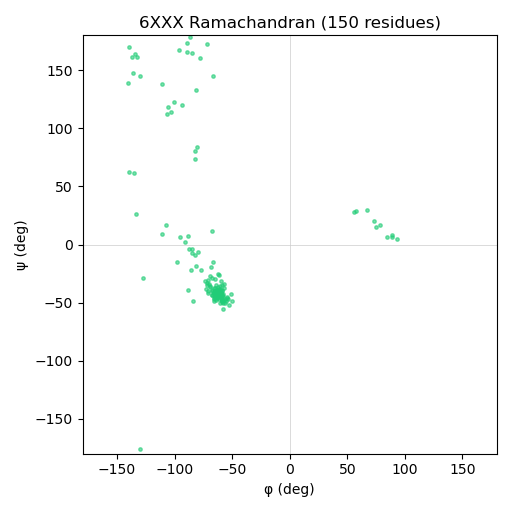N . GLU A 1 120 ? -7.460 0.790 4.073 1.000 14.737 120 GLU AAA N 1
ATOM 1860 C CA . GLU A 1 120 ? -6.588 -0.360 3.848 1.000 17.025 120 GLU AAA CA 1
ATOM 1861 C C . GLU A 1 120 ? -6.373 -0.547 2.353 1.000 17.367 120 GLU AAA C 1
ATOM 1862 O O . GLU A 1 120 ? -5.251 -0.855 1.958 1.000 16.173 120 GLU AAA O 1
ATOM 1874 N N . GLU A 1 121 ? -7.399 -0.364 1.540 1.000 15.559 121 GLU AAA N 1
ATOM 1875 C CA . GLU A 1 121 ? -7.261 -0.462 0.073 1.000 16.144 121 GLU AAA CA 1
ATOM 1876 C C . GLU A 1 121 ? -6.277 0.613 -0.414 1.000 15.034 121 GLU AAA C 1
ATOM 1877 O O . GLU A 1 121 ? -5.401 0.300 -1.238 1.000 14.620 121 GLU AAA O 1
ATOM 1889 N N . VAL A 1 122 ? -6.418 1.890 0.038 1.000 15.151 122 VAL AAA N 1
ATOM 1890 C CA . VAL A 1 122 ? -5.505 2.927 -0.456 1.000 16.071 122 VAL AAA CA 1
ATOM 1891 C C . VAL A 1 122 ? -4.081 2.650 -0.051 1.000 17.769 122 VAL AAA C 1
ATOM 1892 O O . VAL A 1 122 ? -3.163 2.814 -0.868 1.000 16.485 122 VAL AAA O 1
ATOM 1905 N N . ASP A 1 123 ? -3.907 2.254 1.205 1.000 14.454 123 ASP AAA N 1
ATOM 1906 C CA . ASP A 1 123 ? -2.545 1.881 1.669 1.000 15.337 123 ASP AAA CA 1
ATOM 1907 C C . ASP A 1 123 ? -1.936 0.789 0.775 1.000 15.275 123 ASP AAA C 1
ATOM 1908 O O . ASP A 1 123 ? -0.741 0.833 0.462 1.000 16.136 123 ASP AAA O 1
ATOM 1917 N N . GLU A 1 124 ? -2.725 -0.273 0.517 1.000 15.827 124 GLU AAA N 1
ATOM 1918 C CA . GLU A 1 124 ? -2.234 -1.419 -0.292 1.000 15.973 124 GLU AAA CA 1
ATOM 1919 C C . GLU A 1 124 ? -1.865 -0.938 -1.683 1.000 15.505 124 GLU AAA C 1
ATOM 1920 O O . GLU A 1 124 ? -0.851 -1.320 -2.254 1.000 14.788 124 GLU AAA O 1
ATOM 1932 N N . MET A 1 125 ? -2.693 -0.042 -2.227 1.000 15.324 125 MET AAA N 1
ATOM 1933 C CA . MET A 1 125 ? -2.446 0.469 -3.593 1.000 14.867 125 MET AAA CA 1
ATOM 1934 C C . MET A 1 125 ? -1.115 1.250 -3.644 1.000 12.612 125 MET AAA C 1
ATOM 1935 O O . MET A 1 125 ? -0.334 1.119 -4.580 1.000 15.357 125 MET AAA O 1
ATOM 1949 N N . ILE A 1 126 ? -0.906 2.160 -2.689 1.000 14.564 126 ILE AAA N 1
ATOM 1950 C CA . ILE A 1 126 ? 0.358 2.945 -2.650 1.000 14.171 126 ILE AAA CA 1
ATOM 1951 C C . ILE A 1 126 ? 1.507 1.974 -2.454 1.000 15.188 126 ILE AAA C 1
ATOM 1952 O O . ILE A 1 126 ? 2.485 2.045 -3.197 1.000 15.966 126 ILE AAA O 1
ATOM 1968 N N . ARG A 1 127 ? 1.388 1.008 -1.526 1.000 14.874 127 ARG AAA N 1
ATOM 1969 C CA A ARG A 1 127 ? 2.555 0.128 -1.262 0.700 16.054 127 ARG AAA CA 1
ATOM 1970 C CA B ARG A 1 127 ? 2.510 0.068 -1.241 0.300 17.150 127 ARG AAA CA 1
ATOM 1971 C C . ARG A 1 127 ? 2.850 -0.719 -2.512 1.000 15.771 127 ARG AAA C 1
ATOM 1972 O O . ARG A 1 127 ? 4.033 -0.904 -2.808 1.000 17.992 127 ARG AAA O 1
ATOM 2012 N N . GLU A 1 128 ? 1.837 -1.167 -3.221 1.000 17.341 128 GLU AAA N 1
ATOM 2013 C CA . GLU A 1 128 ? 2.126 -2.067 -4.362 1.000 18.007 128 GLU AAA CA 1
ATOM 2014 C C . GLU A 1 128 ? 2.777 -1.313 -5.513 1.000 17.764 128 GLU AAA C 1
ATOM 2015 O O . GLU A 1 128 ? 3.582 -1.859 -6.243 1.000 19.084 128 GLU AAA O 1
ATOM 2027 N N . ALA A 1 129 ? 2.435 -0.014 -5.658 1.000 16.439 129 ALA AAA N 1
ATOM 2028 C CA . ALA A 1 129 ? 3.004 0.774 -6.764 1.000 16.606 129 ALA AAA CA 1
ATOM 2029 C C . ALA A 1 129 ? 4.383 1.364 -6.375 1.000 15.742 129 ALA AAA C 1
ATOM 2030 O O . ALA A 1 129 ? 5.161 1.687 -7.274 1.000 16.711 129 ALA AAA O 1
ATOM 2037 N N . ASP A 1 130 ? 4.650 1.498 -5.084 1.000 17.415 130 ASP AAA N 1
ATOM 2038 C CA . ASP A 1 130 ? 5.827 2.241 -4.586 1.000 16.268 130 ASP AAA CA 1
ATOM 2039 C C . ASP A 1 130 ? 7.111 1.403 -4.653 1.000 17.717 130 ASP AAA C 1
ATOM 2040 O O . ASP A 1 130 ? 7.636 0.951 -3.622 1.000 20.710 130 ASP AAA O 1
ATOM 2049 N N . ILE A 1 131 ? 7.719 1.401 -5.800 1.000 17.009 131 ILE AAA N 1
ATOM 2050 C CA . ILE A 1 131 ? 8.922 0.551 -6.107 1.000 19.836 131 ILE AAA CA 1
ATOM 2051 C C . ILE A 1 131 ? 10.131 0.955 -5.243 1.000 17.938 131 ILE AAA C 1
ATOM 2052 O O . ILE A 1 131 ? 10.799 0.101 -4.705 1.000 21.410 131 ILE AAA O 1
ATOM 2068 N N . ASP A 1 132 ? 10.363 2.257 -5.083 1.000 18.787 132 ASP AAA N 1
ATOM 2069 C CA . ASP A 1 132 ? 11.570 2.765 -4.348 1.000 18.884 132 ASP AAA CA 1
ATOM 2070 C C . ASP A 1 132 ? 11.351 2.760 -2.821 1.000 17.298 132 ASP AAA C 1
ATOM 2071 O O . ASP A 1 132 ? 12.338 2.979 -2.130 1.000 21.886 132 ASP AAA O 1
ATOM 2080 N N . GLY A 1 133 ? 10.130 2.508 -2.304 1.000 18.252 133 GLY AAA N 1
ATOM 2081 C CA . GLY A 1 133 ? 9.849 2.422 -0.880 1.000 20.469 133 GLY AAA CA 1
ATOM 2082 C C . GLY A 1 133 ? 9.818 3.766 -0.199 1.000 17.801 133 GLY AAA C 1
ATOM 2083 O O . GLY A 1 133 ? 9.814 3.745 1.046 1.000 19.687 133 GLY AAA O 1
ATOM 2087 N N . ASP A 1 134 ? 9.733 4.895 -0.919 1.000 16.525 134 ASP AAA N 1
ATOM 2088 C CA . ASP A 1 134 ? 9.732 6.226 -0.224 1.000 17.351 134 ASP AAA CA 1
ATOM 2089 C C . ASP A 1 134 ? 8.353 6.521 0.333 1.000 15.788 134 ASP AAA C 1
ATOM 2090 O O . ASP A 1 134 ? 8.212 7.591 0.958 1.000 18.107 134 ASP AAA O 1
ATOM 2099 N N . GLY A 1 135 ? 7.330 5.747 0.091 1.000 15.667 135 GLY AAA N 1
ATOM 2100 C CA . GLY A 1 135 ? 5.987 5.929 0.637 1.000 15.040 135 GLY AAA CA 1
ATOM 2101 C C . GLY A 1 135 ? 5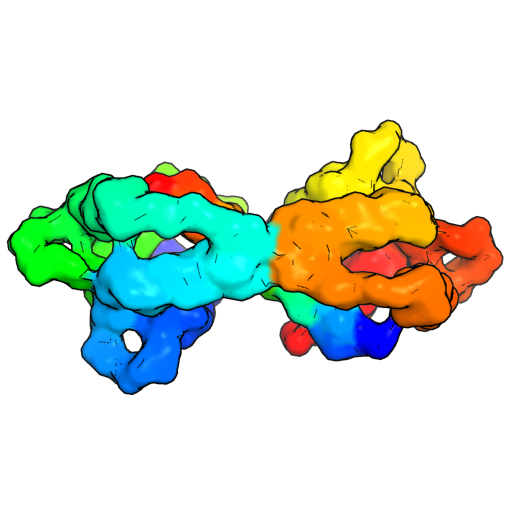.050 6.729 -0.244 1.000 14.574 135 GLY AAA C 1
ATOM 2102 O O . GLY A 1 135 ? 3.893 6.879 0.159 1.000 15.133 135 GLY AAA O 1
ATOM 2106 N N . GLN A 1 136 ? 5.470 7.101 -1.436 1.000 14.741 136 GLN AAA N 1
ATOM 2107 C CA . GLN A 1 136 ? 4.551 7.745 -2.398 1.000 12.749 136 GLN AAA CA 1
ATOM 2108 C C . GLN A 1 136 ? 4.835 7.186 -3.800 1.000 12.814 136 GLN AAA C 1
ATOM 2109 O O . GLN A 1 136 ? 5.890 6.502 -3.995 1.000 14.859 136 GLN AAA O 1
ATOM 2123 N N . VAL A 1 137 ? 3.973 7.498 -4.733 1.000 13.626 137 VAL AAA N 1
ATOM 2124 C CA . VAL A 1 137 ? 4.111 6.969 -6.102 1.000 13.499 137 VAL AAA CA 1
ATOM 2125 C C . VAL A 1 137 ? 4.586 8.056 -7.049 1.000 13.691 137 VAL AAA C 1
ATOM 2126 O O . VAL A 1 137 ? 3.864 9.080 -7.261 1.000 15.654 137 VAL AAA O 1
ATOM 2139 N N . ASN A 1 138 ? 5.778 7.961 -7.578 1.000 15.573 138 ASN AAA N 1
ATOM 2140 C CA . ASN A 1 138 ? 6.342 8.956 -8.538 1.000 14.456 138 ASN AAA CA 1
ATOM 2141 C C . ASN A 1 138 ? 5.905 8.562 -9.933 1.000 14.199 138 ASN AAA C 1
ATOM 2142 O O . ASN A 1 138 ? 5.141 7.583 -10.119 1.000 15.537 138 ASN AAA O 1
ATOM 2153 N N . TYR A 1 139 ? 6.274 9.343 -10.934 1.000 14.428 139 TYR AAA N 1
ATOM 2154 C CA . TYR A 1 139 ? 5.737 9.150 -12.285 1.000 16.330 139 TYR AAA CA 1
ATOM 2155 C C . TYR A 1 139 ? 6.227 7.781 -12.827 1.000 16.186 139 TYR AAA C 1
ATOM 2156 O O . TYR A 1 139 ? 5.433 7.064 -13.464 1.000 18.075 139 TYR AAA O 1
ATOM 2174 N N . GLU A 1 140 ? 7.494 7.460 -12.684 1.000 16.832 140 GLU AAA N 1
ATOM 2175 C CA A GLU A 1 140 ? 8.032 6.184 -13.239 0.500 17.900 140 GLU AAA CA 1
ATOM 2176 C CA B GLU A 1 140 ? 8.040 6.171 -13.218 0.500 18.557 140 GLU AAA CA 1
ATOM 2177 C C . GLU A 1 140 ? 7.256 5.007 -12.616 1.000 16.646 140 GLU AAA C 1
ATOM 2178 O O . GLU A 1 140 ? 6.903 4.048 -13.342 1.000 19.007 140 GLU AAA O 1
ATOM 2200 N N . GLU A 1 141 ? 7.039 5.064 -11.325 1.000 16.464 141 GLU AAA N 1
ATOM 2201 C CA . GLU A 1 141 ? 6.211 4.054 -10.647 1.000 15.556 141 GLU AAA CA 1
ATOM 2202 C C . GLU A 1 141 ? 4.810 4.000 -11.225 1.000 14.806 141 GLU AAA C 1
ATOM 2203 O O . GLU A 1 141 ? 4.232 2.891 -11.410 1.000 16.602 141 GLU AAA O 1
ATOM 2215 N N . PHE A 1 142 ? 4.199 5.157 -11.378 1.000 14.874 142 PHE AAA N 1
ATOM 2216 C CA . PHE A 1 142 ? 2.835 5.220 -11.941 1.000 15.056 142 PHE AAA CA 1
ATOM 2217 C C . PHE A 1 142 ? 2.810 4.552 -13.296 1.000 15.205 142 PHE AAA C 1
ATOM 2218 O O . PHE A 1 142 ? 1.887 3.797 -13.637 1.000 16.229 142 PHE AAA O 1
ATOM 2235 N N . VAL A 1 143 ? 3.742 4.949 -14.156 1.000 16.262 143 VAL AAA N 1
ATOM 2236 C CA . VAL A 1 143 ? 3.756 4.424 -15.541 1.000 18.666 143 VAL AAA CA 1
ATOM 2237 C C . VAL A 1 143 ? 3.861 2.881 -15.475 1.000 18.177 143 VAL AAA C 1
ATOM 2238 O O . VAL A 1 143 ? 3.151 2.185 -16.273 1.000 20.633 143 VAL AAA O 1
ATOM 2251 N N . GLN A 1 144 ? 4.733 2.331 -14.621 1.000 18.925 144 GLN AAA N 1
ATOM 2252 C CA A GLN A 1 144 ? 4.893 0.857 -14.538 0.500 18.596 144 GLN AAA CA 1
ATOM 2253 C CA B GLN A 1 144 ? 4.892 0.847 -14.559 0.500 21.201 144 GLN AAA CA 1
ATOM 2254 C C . GLN A 1 144 ? 3.544 0.224 -14.181 1.000 18.610 144 GLN AAA C 1
ATOM 2255 O O . GLN A 1 144 ? 3.223 -0.863 -14.702 1.000 23.513 144 GLN AAA O 1
ATOM 2281 N N . MET A 1 145 ? 2.815 0.839 -13.273 1.000 19.269 145 MET AAA N 1
ATOM 2282 C CA . MET A 1 145 ? 1.528 0.271 -12.791 1.000 19.360 145 MET AAA CA 1
ATOM 2283 C C . MET A 1 145 ? 0.453 0.432 -13.867 1.000 19.469 145 MET AAA C 1
ATOM 2284 O O . MET A 1 145 ? -0.340 -0.511 -14.009 1.000 23.968 145 MET AAA O 1
ATOM 2298 N N . MET A 1 146 ? 0.492 1.468 -14.685 1.000 21.564 146 MET AAA N 1
ATOM 2299 C CA . MET A 1 146 ? -0.610 1.874 -15.584 1.000 21.914 146 MET AAA CA 1
ATOM 2300 C C . MET A 1 146 ? -0.429 1.373 -17.017 1.000 25.350 146 MET AAA C 1
ATOM 2301 O O . MET A 1 146 ? -1.393 1.456 -17.784 1.000 28.760 146 MET AAA O 1
ATOM 2315 N N . THR A 1 147 ? 0.768 0.924 -17.384 1.000 29.237 147 THR AAA N 1
ATOM 2316 C CA . THR A 1 147 ? 1.077 0.540 -18.775 1.000 31.593 147 THR AAA CA 1
ATOM 2317 C C . THR A 1 147 ? 0.165 -0.600 -19.254 1.000 38.675 147 THR AAA C 1
ATOM 2318 O O . THR A 1 147 ? -0.249 -0.516 -20.448 1.000 49.082 147 THR AAA O 1
ATOM 2329 N N . ALA A 1 148 ? -0.103 -1.615 -18.405 1.000 35.970 148 ALA AAA N 1
ATOM 2330 C CA . ALA A 1 148 ? -1.030 -2.736 -18.735 1.000 43.507 148 ALA AAA CA 1
ATOM 2331 C C . ALA A 1 148 ? -2.471 -2.296 -18.503 1.000 44.418 148 ALA AAA C 1
ATOM 2332 O O . ALA A 1 148 ? -2.746 -1.815 -17.384 1.000 34.216 148 ALA AAA O 1
ATOM 2339 N N . LYS A 1 149 ? -3.362 -2.567 -19.459 1.000 48.463 149 LYS AAA N 1
ATOM 2340 C CA . LYS A 1 149 ? -4.833 -2.343 -19.289 1.000 39.776 149 LYS AAA CA 1
ATOM 2341 C C . LYS A 1 149 ? -5.376 -3.379 -18.279 1.000 37.448 149 LYS AAA C 1
ATOM 2342 O O . LYS A 1 149 ? -6.403 -3.137 -17.525 1.000 28.068 149 LYS AAA O 1
ATOM 2362 N N . LYS B 2 1 ? -4.739 -3.256 -5.225 1.000 21.973 1 LYS BBB N 1
ATOM 2363 C CA . LYS B 2 1 ? -4.812 -4.264 -6.301 1.000 21.876 1 LYS BBB CA 1
ATOM 2364 C C . LYS B 2 1 ? -4.549 -3.551 -7.631 1.000 21.429 1 LYS BBB C 1
ATOM 2365 O O . LYS B 2 1 ? -5.089 -2.416 -7.847 1.000 20.477 1 LYS BBB O 1
ATOM 2386 N N . LYS B 2 2 ? -3.781 -4.118 -8.530 1.000 21.968 2 LYS BBB N 1
ATOM 2387 C CA . LYS B 2 2 ? -3.476 -3.513 -9.836 1.000 21.382 2 LYS BBB CA 1
ATOM 2388 C C . LYS B 2 2 ? -4.780 -3.242 -10.582 1.000 19.907 2 LYS BBB C 1
ATOM 2389 O O . LYS B 2 2 ? -4.841 -2.232 -11.336 1.000 22.109 2 LYS BBB O 1
ATOM 2408 N N . ALA B 2 3 ? -5.800 -4.086 -10.413 1.000 20.475 3 ALA BBB N 1
ATOM 2409 C CA . ALA B 2 3 ? -7.029 -3.912 -11.179 1.000 20.877 3 ALA BBB CA 1
ATOM 2410 C C . ALA B 2 3 ? -7.613 -2.538 -10.851 1.000 18.929 3 ALA BBB C 1
ATOM 2411 O O . ALA B 2 3 ? -8.155 -1.886 -11.763 1.000 19.318 3 ALA BBB O 1
ATOM 2418 N N . VAL B 2 4 ? -7.537 -2.132 -9.583 1.000 18.048 4 VAL BBB N 1
ATOM 2419 C CA . VAL B 2 4 ? -8.140 -0.818 -9.191 1.000 17.523 4 VAL BBB CA 1
ATOM 2420 C C . VAL B 2 4 ? -7.333 0.358 -9.740 1.000 17.387 4 VAL BBB C 1
ATOM 2421 O O . VAL B 2 4 ? -7.942 1.361 -10.215 1.000 17.126 4 VAL BBB O 1
ATOM 2434 N N . TRP B 2 5 ? -6.021 0.271 -9.727 1.000 16.131 5 TRP BBB N 1
ATOM 2435 C CA . TRP B 2 5 ? -5.188 1.268 -10.455 1.000 15.798 5 TRP BBB CA 1
ATOM 2436 C C . TRP B 2 5 ? -5.649 1.382 -11.890 1.000 14.572 5 TRP BBB C 1
ATOM 2437 O O . TRP B 2 5 ? -5.829 2.484 -12.419 1.000 15.648 5 TRP BBB O 1
ATOM 2458 N N . HIS B 2 6 ? -5.747 0.253 -12.585 1.000 15.763 6 HIS BBB N 1
ATOM 2459 C CA . HIS B 2 6 ? -6.117 0.279 -14.015 1.000 17.113 6 HIS BBB CA 1
ATOM 2460 C C . HIS B 2 6 ? -7.519 0.854 -14.181 1.000 14.760 6 HIS BBB C 1
ATOM 2461 O O . HIS B 2 6 ? -7.755 1.632 -15.151 1.000 15.470 6 HIS BBB O 1
ATOM 2476 N N . LYS B 2 7 ? -8.423 0.527 -13.276 1.000 16.109 7 LYS BBB N 1
ATOM 2477 C CA . LYS B 2 7 ? -9.806 1.006 -13.348 1.000 15.658 7 LYS BBB CA 1
ATOM 2478 C C . LYS B 2 7 ? -9.830 2.530 -13.158 1.000 16.291 7 LYS BBB C 1
ATOM 2479 O O . LYS B 2 7 ? -10.607 3.204 -13.893 1.000 15.477 7 LYS BBB O 1
ATOM 2498 N N . LEU B 2 8 ? -8.984 3.083 -12.283 1.000 14.900 8 LEU BBB N 1
ATOM 2499 C CA . LEU B 2 8 ? -8.905 4.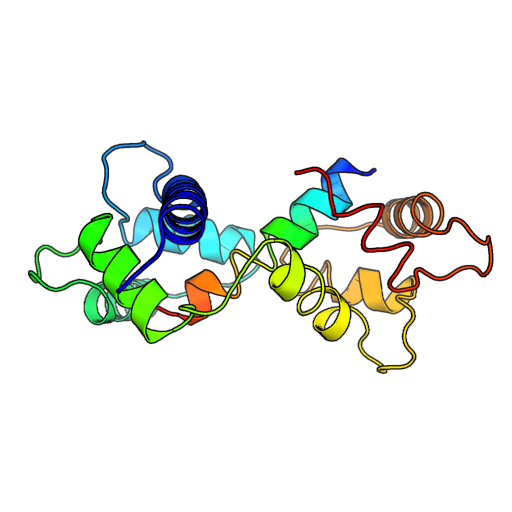531 -12.107 1.000 14.821 8 LEU BBB CA 1
ATOM 2500 C C . LEU B 2 8 ? -8.382 5.155 -13.389 1.000 14.689 8 LEU BBB C 1
ATOM 2501 O O . LEU B 2 8 ? -8.880 6.256 -13.729 1.000 16.836 8 LEU BBB O 1
ATOM 2517 N N . LEU B 2 9 ? -7.324 4.650 -14.001 1.000 15.010 9 LEU BBB N 1
ATOM 2518 C CA . LEU B 2 9 ? -6.850 5.215 -15.277 1.000 15.805 9 LEU BBB CA 1
ATOM 2519 C C . LEU B 2 9 ? -7.989 5.234 -16.284 1.000 14.322 9 LEU BBB C 1
ATOM 2520 O O . LEU B 2 9 ? -8.170 6.209 -17.011 1.000 15.027 9 LEU BBB O 1
ATOM 2536 N N . SER B 2 10 ? -8.720 4.122 -16.380 1.000 16.067 10 SER BBB N 1
ATOM 2537 C CA . SER B 2 10 ? -9.787 4.079 -17.372 1.000 17.592 10 SER BBB CA 1
ATOM 2538 C C . SER B 2 10 ? -10.885 5.084 -17.012 1.000 13.987 10 SER BBB C 1
ATOM 2539 O O . SER B 2 10 ? -11.439 5.673 -17.929 1.000 15.048 10 SER BBB O 1
ATOM 2547 N N . LYS B 2 11 ? -11.212 5.182 -15.752 1.000 14.837 11 LYS BBB N 1
ATOM 2548 C CA . LYS B 2 11 ? -12.207 6.215 -15.362 1.000 14.696 11 LYS BBB CA 1
ATOM 2549 C C . LYS B 2 11 ? -11.732 7.636 -15.728 1.000 14.291 11 LYS BBB C 1
ATOM 2550 O O . LYS B 2 11 ? -12.552 8.393 -16.257 1.000 14.392 11 LYS BBB O 1
ATOM 2569 N N . GLN B 2 12 ? -10.489 7.943 -15.498 1.000 14.813 12 GLN BBB N 1
ATOM 2570 C CA A GLN B 2 12 ? -9.955 9.274 -15.889 0.700 16.263 12 GLN BBB CA 1
ATOM 2571 C CA B GLN B 2 12 ? -9.914 9.263 -15.885 0.300 16.089 12 GLN BBB CA 1
ATOM 2572 C C . GLN B 2 12 ? -10.059 9.443 -17.393 1.000 14.613 12 GLN BBB C 1
ATOM 2573 O O . GLN B 2 12 ? -10.412 10.513 -17.883 1.000 16.518 12 GLN BBB O 1
ATOM 2599 N N . ARG B 2 13 ? -9.734 8.413 -18.166 1.000 15.618 13 ARG BBB N 1
ATOM 2600 C CA . ARG B 2 13 ? -9.843 8.473 -19.626 1.000 16.291 13 ARG BBB CA 1
ATOM 2601 C C . ARG B 2 13 ? -11.285 8.681 -20.042 1.000 14.871 13 ARG BBB C 1
ATOM 2602 O O . ARG B 2 13 ? -11.563 9.542 -20.907 1.000 17.190 13 ARG BBB O 1
ATOM 2623 N N . LYS B 2 14 ? -12.213 7.966 -19.454 1.000 16.153 14 LYS BBB N 1
ATOM 2624 C CA . LYS B 2 14 ? -13.649 8.131 -19.751 1.000 16.607 14 LYS BBB CA 1
ATOM 2625 C C . LYS B 2 14 ? -14.097 9.555 -19.373 1.000 14.952 14 LYS BBB C 1
ATOM 2626 O O . LYS B 2 14 ? -14.928 10.114 -20.117 1.000 15.161 14 LYS BBB O 1
ATOM 2645 N N . ARG B 2 15 ? -13.673 10.063 -18.234 1.000 14.713 15 ARG BBB N 1
ATOM 2646 C CA A ARG B 2 15 ? -13.992 11.468 -17.849 0.300 15.944 15 ARG BBB CA 1
ATOM 2647 C CA B ARG B 2 15 ? -14.032 11.467 -17.875 0.700 16.007 15 ARG BBB CA 1
ATOM 2648 C C . ARG B 2 15 ? -13.563 12.400 -18.982 1.000 16.049 15 ARG BBB C 1
ATOM 2649 O O . ARG B 2 15 ? -14.330 13.332 -19.315 1.000 17.214 15 ARG BBB O 1
ATOM 2689 N N . ALA B 2 16 ? -12.376 12.233 -19.515 1.000 17.519 16 ALA BBB N 1
ATOM 2690 C CA . ALA B 2 16 ? -11.858 13.116 -20.592 1.000 17.262 16 ALA BBB CA 1
ATOM 2691 C C . ALA B 2 16 ? -12.679 12.961 -21.839 1.000 16.770 16 ALA BBB C 1
ATOM 2692 O O . ALA B 2 16 ? -12.962 13.966 -22.565 1.000 19.999 16 ALA BBB O 1
ATOM 2699 N N . VAL B 2 17 ? -13.129 11.721 -22.128 1.000 17.131 17 VAL BBB N 1
ATOM 2700 C CA . VAL B 2 17 ? -13.977 11.541 -23.314 1.000 17.013 17 VAL BBB CA 1
ATOM 2701 C C . VAL B 2 17 ? -15.356 12.140 -23.116 1.000 15.588 17 VAL BBB C 1
ATOM 2702 O O . VAL B 2 17 ? -15.821 12.845 -24.066 1.000 19.483 17 VAL BBB O 1
ATOM 2715 N N . VAL B 2 18 ? -15.962 11.981 -21.963 1.000 17.108 18 VAL BBB N 1
ATOM 2716 C CA . VAL B 2 18 ? -17.275 12.568 -21.631 1.000 15.359 18 VAL BBB CA 1
ATOM 2717 C C . VAL B 2 18 ? -17.135 14.113 -21.812 1.000 16.322 18 VAL BBB C 1
ATOM 2718 O O . VAL B 2 18 ? -18.033 14.742 -22.332 1.000 17.654 18 VAL BBB O 1
ATOM 2731 N N . ALA B 2 19 ? -16.034 14.693 -21.368 1.000 17.667 19 ALA BBB N 1
ATOM 2732 C CA . ALA B 2 19 ? -15.841 16.185 -21.408 1.000 21.913 19 ALA BBB CA 1
ATOM 2733 C C . ALA B 2 19 ? -15.758 16.623 -22.846 1.000 20.993 19 ALA BBB C 1
ATOM 2734 O O . ALA B 2 19 ? -15.811 17.875 -23.032 1.000 23.227 19 ALA BBB O 1
ATOM 2741 N N . CYS B 2 20 ? -15.554 15.773 -23.822 1.000 19.593 20 CYS BBB N 1
ATOM 2742 C CA . CYS B 2 20 ? -15.502 16.110 -25.271 1.000 21.514 20 CYS BBB CA 1
ATOM 2743 C C . CYS B 2 20 ? -16.886 16.222 -25.894 1.000 19.270 20 CYS BBB C 1
ATOM 2744 O O . CYS B 2 20 ? -17.013 16.818 -26.991 1.000 25.306 20 CYS BBB O 1
ATOM 2752 N N . PHE B 2 21 ? -17.910 15.684 -25.275 1.000 20.650 21 PHE BBB N 1
ATOM 2753 C CA . PHE B 2 21 ? -19.294 15.736 -25.810 1.000 21.046 21 PHE BBB CA 1
ATOM 2754 C C . PHE B 2 21 ? -19.850 17.164 -25.699 1.000 25.456 21 PHE BBB C 1
ATOM 2755 O O . PHE B 2 21 ? -19.229 17.967 -24.972 1.000 28.545 21 PHE BBB O 1
#

Radius of gyration: 17.02 Å; Cα contacts (8 Å, |Δi|>4): 194; chains: 2; bounding box: 43×24×45 Å

Secondary structure (P-SEA, 3-state):
cccaaaaaaaaaaaaaaaccccccccaaaaaaaaaaacccccaaaaaaaaaaacccccccccaaaaaaaaaaccccccaaaaaaaaaaaacccccccccaaaaaaaaaaacccccaaaaaaaaaaacccccccccaaaaaaacccc/caaaaaaaaaaaaaaaaaaac